Protein AF-A0A2J7ZN94-F1 (afdb_monomer)

Radius of gyration: 32.33 Å; Cα contacts (8 Å, |Δi|>4): 357; chains: 1; bounding box: 60×116×83 Å

Secondary structure (DSSP, 8-state):
----------------------------------------PPPPPPPPPPPPPPPP---------------------PPPPPPPPP--------------S-GGGEEEEEE-SGGGSHHHHHHTTPPEEEEEEEEES-TTEEEEEEETTTEEEEEEHHHHHHHTTSSS--S-SS--TTSPPEEEEEEEEHHHHHHHHHH-TTEEEEEEEEEETTS-EEEEEEEEE-GGGB-SS--PPBHHHHHHHHHHHHHTT--HHHHHHHHHS--B-STT--GGGT--HHHHHHHHHHHHHHHHHHHHHHT-

Structure (mmCIF, N/CA/C/O backbone):
data_AF-A0A2J7ZN94-F1
#
_entry.id   AF-A0A2J7ZN94-F1
#
loop_
_atom_site.group_PDB
_atom_site.id
_atom_site.type_symbol
_atom_site.label_atom_id
_atom_site.label_alt_id
_atom_site.label_comp_id
_atom_site.label_asym_id
_atom_site.label_entity_id
_atom_site.label_seq_id
_atom_site.pdbx_PDB_ins_code
_atom_site.Cartn_x
_atom_site.Cartn_y
_atom_site.Cartn_z
_atom_site.occupancy
_atom_site.B_iso_or_equiv
_atom_site.auth_seq_id
_atom_site.auth_comp_id
_atom_site.auth_asym_id
_atom_site.auth_atom_id
_atom_site.pdbx_PDB_model_num
ATOM 1 N N . ALA A 1 1 ? -26.821 -52.341 44.842 1.00 44.53 1 ALA A N 1
ATOM 2 C CA . ALA A 1 1 ? -27.317 -53.668 44.423 1.00 44.53 1 ALA A CA 1
ATOM 3 C C . ALA A 1 1 ? -27.757 -53.548 42.965 1.00 44.53 1 ALA A C 1
ATOM 5 O O . ALA A 1 1 ? -28.634 -52.747 42.692 1.00 44.53 1 ALA A O 1
ATOM 6 N N . ALA A 1 2 ? -26.888 -53.962 42.037 1.00 41.28 2 ALA A N 1
ATOM 7 C CA . ALA A 1 2 ? -27.017 -55.193 41.233 1.00 41.28 2 ALA A CA 1
ATOM 8 C C . ALA A 1 2 ? -27.947 -54.954 40.018 1.00 41.28 2 ALA A C 1
ATOM 10 O O . ALA A 1 2 ? -29.141 -54.792 40.202 1.00 41.28 2 ALA A O 1
ATOM 11 N N . ALA A 1 3 ? -27.440 -54.621 38.825 1.00 43.34 3 ALA A N 1
ATOM 12 C CA . ALA A 1 3 ? -26.696 -55.438 37.848 1.00 43.34 3 ALA A CA 1
ATOM 13 C C . ALA A 1 3 ? -27.601 -56.354 36.998 1.00 43.34 3 ALA A C 1
ATOM 15 O O . ALA A 1 3 ? -28.543 -56.926 37.529 1.00 43.34 3 ALA A O 1
ATOM 16 N N . GLN A 1 4 ? -27.178 -56.541 35.733 1.00 49.62 4 GLN A N 1
ATOM 17 C CA . GLN A 1 4 ? -27.538 -57.602 34.764 1.00 49.62 4 GLN A CA 1
ATOM 18 C C . GLN A 1 4 ? -28.727 -57.321 33.822 1.00 49.62 4 GLN A C 1
ATOM 20 O O . GLN A 1 4 ? -29.743 -56.801 34.250 1.00 49.62 4 GLN A O 1
ATOM 25 N N . THR A 1 5 ? -28.737 -57.651 32.522 1.00 47.34 5 THR A N 1
ATOM 26 C CA . THR A 1 5 ? -27.739 -57.999 31.476 1.00 47.34 5 THR A CA 1
ATOM 27 C C . THR A 1 5 ? -28.494 -58.016 30.129 1.00 47.34 5 THR A C 1
ATOM 29 O O . THR A 1 5 ? -29.707 -58.198 30.105 1.00 47.34 5 THR A O 1
ATOM 32 N N . ARG A 1 6 ? -27.777 -57.859 29.005 1.00 49.03 6 ARG A N 1
ATOM 33 C CA . ARG A 1 6 ? -28.268 -58.014 27.610 1.00 49.03 6 ARG A CA 1
ATOM 34 C C . ARG A 1 6 ? -28.568 -59.483 27.241 1.00 49.03 6 ARG A C 1
ATOM 36 O O . ARG A 1 6 ? -28.065 -60.373 27.923 1.00 49.03 6 ARG A O 1
ATOM 43 N N . PRO A 1 7 ? -29.302 -59.747 26.139 1.00 55.16 7 PRO A N 1
ATOM 44 C CA . PRO A 1 7 ? -28.691 -60.157 24.846 1.00 55.16 7 PRO A CA 1
ATOM 45 C C . PRO A 1 7 ? -29.467 -59.565 23.631 1.00 55.16 7 PRO A C 1
ATOM 47 O O . PRO A 1 7 ? -30.433 -58.849 23.835 1.00 55.16 7 PRO A O 1
ATOM 50 N N . CYS A 1 8 ? -29.243 -59.817 22.335 1.00 36.44 8 CYS A N 1
ATOM 51 C CA . CYS A 1 8 ? -28.134 -60.182 21.438 1.00 36.44 8 CYS A CA 1
ATOM 52 C C . CYS A 1 8 ? -28.803 -60.473 20.064 1.00 36.44 8 CYS A C 1
ATOM 54 O O . CYS A 1 8 ? -29.702 -61.303 20.037 1.00 36.44 8 CYS A O 1
ATOM 56 N N . CYS A 1 9 ? -28.415 -59.796 18.971 1.00 46.03 9 CYS A N 1
ATOM 57 C CA . CYS A 1 9 ? -28.598 -60.146 17.532 1.00 46.03 9 CYS A CA 1
ATOM 58 C C . CYS A 1 9 ? -28.138 -58.914 16.724 1.00 46.03 9 CYS A C 1
ATOM 60 O O . CYS A 1 9 ? -28.717 -57.850 16.897 1.00 46.03 9 CYS A O 1
ATOM 62 N N . ARG A 1 10 ? -27.055 -58.837 15.938 1.00 40.47 10 ARG A N 1
ATOM 63 C CA . ARG A 1 10 ? -26.209 -59.736 15.123 1.00 40.47 10 ARG A CA 1
ATOM 64 C C . ARG A 1 10 ? -26.801 -60.192 13.780 1.00 40.47 10 ARG A C 1
ATOM 66 O O . ARG A 1 10 ? -27.218 -61.331 13.652 1.00 40.47 10 ARG A O 1
ATOM 73 N N . THR A 1 11 ? -26.632 -59.330 12.774 1.00 47.47 11 THR A N 1
ATOM 74 C CA . THR A 1 11 ? -26.452 -59.654 11.338 1.00 47.47 11 THR A CA 1
ATOM 75 C C . THR A 1 11 ? -25.728 -58.440 10.731 1.00 47.47 11 THR A C 1
ATOM 77 O O . THR A 1 11 ? -26.303 -57.365 10.662 1.00 47.47 11 THR A O 1
ATOM 80 N N . GLN A 1 12 ? -24.398 -58.371 10.624 1.00 40.31 12 GLN A N 1
ATOM 81 C CA . GLN A 1 12 ? -23.457 -59.032 9.709 1.00 40.31 12 GLN A CA 1
ATOM 82 C C . GLN A 1 12 ? -23.833 -58.918 8.218 1.00 40.31 12 GLN A C 1
ATOM 84 O O . GLN A 1 12 ? -24.548 -59.756 7.684 1.00 40.31 12 GLN A O 1
ATOM 89 N N . ALA A 1 13 ? -23.274 -57.908 7.544 1.00 45.53 13 ALA A N 1
ATOM 90 C CA . ALA A 1 13 ? -23.065 -57.898 6.099 1.00 45.53 13 ALA A CA 1
ATOM 91 C C . ALA A 1 13 ? -21.617 -57.460 5.822 1.00 45.53 13 ALA A C 1
ATOM 93 O O . ALA A 1 13 ? -21.226 -56.322 6.071 1.00 45.53 13 ALA A O 1
ATOM 94 N N . GLN A 1 14 ? -20.812 -58.425 5.376 1.00 45.28 14 GLN A N 1
ATOM 95 C CA . GLN A 1 14 ? -19.470 -58.258 4.823 1.00 45.28 14 GLN A CA 1
ATOM 96 C C . GLN A 1 14 ? -19.561 -57.951 3.323 1.00 45.28 14 GLN A C 1
ATOM 98 O O . GLN A 1 14 ? -20.307 -58.628 2.620 1.00 45.28 14 GLN A O 1
ATOM 103 N N . ARG A 1 15 ? -18.730 -57.020 2.839 1.00 40.34 15 ARG A N 1
ATOM 104 C CA . ARG A 1 15 ? -18.042 -56.972 1.522 1.00 40.34 15 ARG A CA 1
ATOM 105 C C . ARG A 1 15 ? -17.580 -55.528 1.310 1.00 40.34 15 ARG A C 1
ATOM 107 O O . ARG A 1 15 ? -18.363 -54.618 1.506 1.00 40.34 15 ARG A O 1
ATOM 114 N N . GLY A 1 16 ? -16.366 -55.205 0.903 1.00 37.88 16 GLY A N 1
ATOM 115 C CA . GLY A 1 16 ? -15.171 -55.968 0.587 1.00 37.88 16 GLY A CA 1
ATOM 116 C C . GLY A 1 16 ? -14.076 -54.927 0.352 1.00 37.88 16 GLY A C 1
ATOM 117 O O . GLY A 1 16 ? -14.310 -53.918 -0.310 1.00 37.88 16 GLY A O 1
ATOM 118 N N . GLN A 1 17 ? -12.912 -55.135 0.958 1.00 39.03 17 GLN A N 1
ATOM 119 C CA . GLN A 1 17 ? -11.723 -54.329 0.720 1.00 39.03 17 GLN A CA 1
ATOM 120 C C . GLN A 1 17 ? -11.131 -54.711 -0.639 1.00 39.03 17 GLN A C 1
ATOM 122 O O . GLN A 1 17 ? -10.818 -55.876 -0.865 1.00 39.03 17 GLN A O 1
ATOM 127 N N . HIS A 1 18 ? -10.901 -53.725 -1.502 1.00 42.81 18 HIS A N 1
ATOM 128 C CA . HIS A 1 18 ? -9.834 -53.793 -2.493 1.00 42.81 18 HIS A CA 1
ATOM 129 C C . HIS A 1 18 ? -8.969 -52.551 -2.341 1.00 42.81 18 HIS A C 1
ATOM 131 O O . HIS A 1 18 ? -9.406 -51.424 -2.571 1.00 42.81 18 HIS A O 1
ATOM 137 N N . GLY A 1 19 ? -7.737 -52.785 -1.896 1.00 39.91 19 GLY A N 1
ATOM 138 C CA . GLY A 1 19 ? -6.704 -51.775 -1.824 1.00 39.91 19 GLY A CA 1
ATOM 139 C C . GLY A 1 19 ? -6.291 -51.305 -3.214 1.00 39.91 19 GLY A C 1
ATOM 140 O O . GLY A 1 19 ? -6.125 -52.095 -4.143 1.00 39.91 19 GLY A O 1
ATOM 141 N N . ARG A 1 20 ? -6.049 -50.002 -3.323 1.00 37.28 20 ARG A N 1
ATOM 142 C CA . ARG A 1 20 ? -5.094 -49.447 -4.276 1.00 37.28 20 ARG A CA 1
ATOM 143 C C . ARG A 1 20 ? -4.208 -48.460 -3.539 1.00 37.28 20 ARG A C 1
ATOM 145 O O . ARG A 1 20 ? -4.589 -47.328 -3.266 1.00 37.28 20 ARG A O 1
ATOM 152 N N . VAL A 1 21 ? -3.010 -48.938 -3.229 1.00 44.12 21 VAL A N 1
ATOM 153 C CA . VAL A 1 21 ? -1.833 -48.109 -3.000 1.00 44.12 21 VAL A CA 1
ATOM 154 C C . VAL A 1 21 ? -1.527 -47.424 -4.331 1.00 44.12 21 VAL A C 1
ATOM 156 O O . VAL A 1 21 ? -1.300 -48.095 -5.334 1.00 44.12 21 VAL A O 1
ATOM 159 N N . SER A 1 22 ? -1.558 -46.094 -4.357 1.00 41.06 22 SER A N 1
ATOM 160 C CA . SER A 1 22 ? -1.002 -45.304 -5.454 1.00 41.06 22 SER A CA 1
ATOM 161 C C . SER A 1 22 ? -0.161 -44.185 -4.865 1.00 41.06 22 SER A C 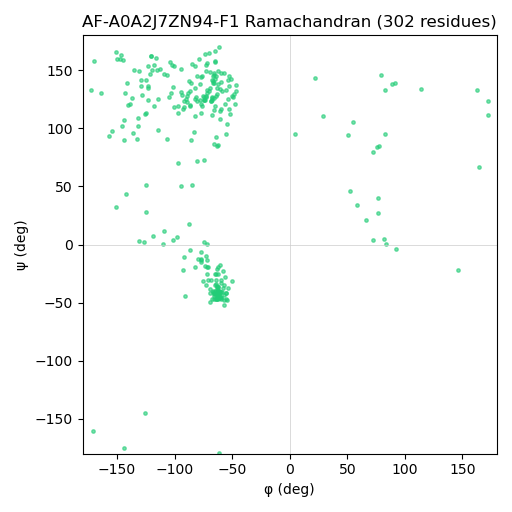1
ATOM 163 O O . SER A 1 22 ? -0.635 -43.083 -4.605 1.00 41.06 22 SER A O 1
ATOM 165 N N . SER A 1 23 ? 1.116 -44.493 -4.695 1.00 43.66 23 SER A N 1
ATOM 166 C CA . SER A 1 23 ? 2.210 -43.536 -4.723 1.00 43.66 23 SER A CA 1
ATOM 167 C C . SER A 1 23 ? 2.154 -42.694 -6.007 1.00 43.66 23 SER A C 1
ATOM 169 O O . SER A 1 23 ? 2.324 -43.222 -7.106 1.00 43.66 23 SER A O 1
ATOM 171 N N . ARG A 1 24 ? 1.951 -41.383 -5.872 1.00 39.00 24 ARG A N 1
ATOM 172 C CA . ARG A 1 24 ? 2.364 -40.361 -6.849 1.00 39.00 24 ARG A CA 1
ATOM 173 C C . ARG A 1 24 ? 2.973 -39.228 -6.025 1.00 39.00 24 ARG A C 1
ATOM 175 O O . ARG A 1 24 ? 2.272 -38.587 -5.258 1.00 39.00 24 ARG A O 1
ATOM 182 N N . ALA A 1 25 ? 4.293 -39.197 -5.877 1.00 36.44 25 ALA A N 1
ATOM 183 C CA . ALA A 1 25 ? 5.230 -38.595 -6.826 1.00 36.44 25 ALA A CA 1
ATOM 184 C C . ALA A 1 25 ? 4.865 -37.134 -7.110 1.00 36.44 25 ALA A C 1
ATOM 186 O O . ALA A 1 25 ? 3.899 -36.833 -7.809 1.00 36.44 25 ALA A O 1
ATOM 187 N N . ALA A 1 26 ? 5.678 -36.257 -6.522 1.00 42.19 26 ALA A N 1
ATOM 188 C CA . ALA A 1 26 ? 5.762 -34.844 -6.819 1.00 42.19 26 ALA A CA 1
ATOM 189 C C . ALA A 1 26 ? 5.831 -34.608 -8.334 1.00 42.19 26 ALA A C 1
ATOM 191 O O . ALA A 1 26 ? 6.556 -35.291 -9.058 1.00 42.19 26 ALA A O 1
ATOM 192 N N . SER A 1 27 ? 5.087 -33.621 -8.817 1.00 37.28 27 SER A N 1
ATOM 193 C CA . SER A 1 27 ? 5.268 -33.075 -10.157 1.00 37.28 27 SER A CA 1
ATOM 194 C C . SER A 1 27 ? 5.006 -31.579 -10.118 1.00 37.28 27 SER A C 1
ATOM 196 O O . SER A 1 27 ? 3.888 -31.127 -9.898 1.00 37.28 27 SER A O 1
ATOM 198 N N . ALA A 1 28 ? 6.122 -30.861 -10.230 1.00 35.12 28 ALA A N 1
ATOM 199 C CA . ALA A 1 28 ? 6.332 -29.634 -10.979 1.00 35.12 28 ALA A CA 1
ATOM 200 C C . ALA A 1 28 ? 5.131 -28.692 -11.176 1.00 35.12 28 ALA A C 1
ATOM 202 O O . ALA A 1 28 ? 4.236 -28.926 -11.983 1.00 35.12 28 ALA A O 1
ATOM 203 N N . LEU A 1 29 ? 5.228 -27.550 -10.490 1.00 40.66 29 LEU A N 1
ATOM 204 C CA . LEU A 1 29 ? 5.217 -26.208 -11.085 1.00 40.66 29 LEU A CA 1
ATOM 205 C C . LEU A 1 29 ? 4.962 -26.183 -12.604 1.00 40.66 29 LEU A C 1
ATOM 207 O O . LEU A 1 29 ? 5.893 -26.248 -13.403 1.00 40.66 29 LEU A O 1
ATOM 211 N N . ALA A 1 30 ? 3.703 -25.996 -12.987 1.00 32.88 30 ALA A N 1
ATOM 212 C CA . ALA A 1 30 ? 3.336 -25.449 -14.284 1.00 32.88 30 ALA A CA 1
ATOM 213 C C . ALA A 1 30 ? 2.842 -24.017 -14.054 1.00 32.88 30 ALA A C 1
ATOM 215 O O . ALA A 1 30 ? 1.672 -23.769 -13.759 1.00 32.88 30 ALA A O 1
ATOM 216 N N . TRP A 1 31 ? 3.775 -23.067 -14.132 1.00 34.69 31 TRP A N 1
ATOM 217 C CA . TRP A 1 31 ? 3.454 -21.657 -14.310 1.00 34.69 31 TRP A CA 1
ATOM 218 C C . TRP A 1 31 ? 2.708 -21.504 -15.637 1.00 34.69 31 TRP A C 1
ATOM 220 O O . TRP A 1 31 ? 3.288 -21.640 -16.712 1.00 34.69 31 TRP A O 1
ATOM 230 N N . SER A 1 32 ? 1.406 -21.247 -15.555 1.00 35.88 32 SER A N 1
ATOM 231 C CA . SER A 1 32 ? 0.631 -20.755 -16.692 1.00 35.88 32 SER A CA 1
ATOM 232 C C . SER A 1 32 ? 0.991 -19.281 -16.879 1.00 35.88 32 SER A C 1
ATOM 234 O O . SER A 1 32 ? 0.957 -18.516 -15.919 1.00 35.88 32 SER A O 1
ATOM 236 N N . GLY A 1 33 ? 1.442 -18.948 -18.088 1.00 33.22 33 GLY A N 1
ATOM 237 C CA . GLY A 1 33 ? 2.196 -17.742 -18.425 1.00 33.22 33 GLY A CA 1
ATOM 238 C C . GLY A 1 33 ? 1.511 -16.386 -18.192 1.00 33.22 33 GLY A C 1
ATOM 239 O O . GLY A 1 33 ? 0.376 -16.298 -17.723 1.00 33.22 33 GLY A O 1
ATOM 240 N N . PRO A 1 34 ? 2.230 -15.298 -18.518 1.00 45.00 34 PRO A N 1
ATOM 241 C CA . PRO A 1 34 ? 1.798 -13.942 -18.231 1.00 45.00 34 PRO A CA 1
ATOM 242 C C . PRO A 1 34 ? 0.585 -13.573 -19.086 1.00 45.00 34 PRO A C 1
ATOM 244 O O . PRO A 1 34 ? 0.644 -13.585 -20.315 1.00 45.00 34 PRO A O 1
ATOM 247 N N . LEU A 1 35 ? -0.498 -13.173 -18.418 1.00 38.25 35 LEU A N 1
ATOM 248 C CA . LEU A 1 35 ? -1.503 -12.294 -19.004 1.00 38.25 35 LEU A CA 1
ATOM 249 C C . LEU A 1 35 ? -0.760 -11.081 -19.574 1.00 38.25 35 LEU A C 1
ATOM 251 O O . LEU A 1 35 ? -0.143 -10.318 -18.833 1.00 38.25 35 LEU A O 1
ATOM 255 N N . SER A 1 36 ? -0.760 -10.959 -20.895 1.00 38.16 36 SER A N 1
ATOM 256 C CA . SER A 1 36 ? -0.172 -9.864 -21.652 1.00 38.16 36 SER A CA 1
ATOM 257 C C . SER A 1 36 ? -1.143 -8.686 -21.681 1.00 38.16 36 SER A C 1
ATOM 259 O O . SER A 1 36 ? -2.178 -8.743 -22.338 1.00 38.16 36 SER A O 1
ATOM 261 N N . TRP A 1 37 ? -0.807 -7.602 -20.996 1.00 39.56 37 TRP A N 1
ATOM 262 C CA . TRP A 1 37 ? -1.513 -6.316 -21.035 1.00 39.56 37 TRP A CA 1
ATOM 263 C C . TRP A 1 37 ? -0.828 -5.402 -22.062 1.00 39.56 37 TRP A C 1
ATOM 265 O O . TRP A 1 37 ? -0.454 -4.272 -21.763 1.00 39.56 37 TRP A O 1
ATOM 275 N N . ARG A 1 38 ? -0.607 -5.928 -23.277 1.00 39.25 38 ARG A N 1
ATOM 276 C CA . ARG A 1 38 ? -0.032 -5.177 -24.400 1.00 39.25 38 ARG A CA 1
ATOM 277 C C . ARG A 1 38 ? -1.126 -4.583 -25.290 1.00 39.25 38 ARG A C 1
ATOM 279 O O . ARG A 1 38 ? -1.997 -5.300 -25.767 1.00 39.25 38 ARG A O 1
ATOM 286 N N . ASP A 1 39 ? -0.955 -3.285 -25.518 1.00 37.81 39 ASP A N 1
ATOM 287 C CA . ASP A 1 39 ? -1.191 -2.543 -26.757 1.00 37.81 39 ASP A CA 1
ATOM 288 C C . ASP A 1 39 ? -2.641 -2.286 -27.200 1.00 37.81 39 ASP A C 1
ATOM 290 O O . ASP A 1 39 ? -3.144 -2.845 -28.169 1.00 37.81 39 ASP A O 1
ATOM 294 N N . GLN A 1 40 ? -3.257 -1.278 -26.579 1.00 36.47 40 GLN A N 1
ATOM 295 C CA . GLN A 1 40 ? -3.931 -0.237 -27.361 1.00 36.47 40 GLN A CA 1
ATOM 296 C C . GLN A 1 40 ? -3.182 1.073 -27.122 1.00 36.47 40 GLN A C 1
ATOM 298 O O . GLN A 1 40 ? -3.332 1.719 -26.085 1.00 36.47 40 GLN A O 1
ATOM 303 N N . ALA A 1 41 ? -2.307 1.421 -28.065 1.00 43.22 41 ALA A N 1
ATOM 304 C CA . ALA A 1 41 ? -1.744 2.758 -28.146 1.00 43.22 41 ALA A CA 1
ATOM 305 C C . ALA A 1 41 ? -2.891 3.741 -28.443 1.00 43.22 41 ALA A C 1
ATOM 307 O O . ALA A 1 41 ? -3.639 3.500 -29.392 1.00 43.22 41 ALA A O 1
ATOM 308 N N . PRO A 1 42 ? -3.069 4.825 -27.670 1.00 51.97 42 PRO A N 1
ATOM 309 C CA . PRO A 1 42 ? -3.973 5.884 -28.080 1.00 51.97 42 PRO A CA 1
ATOM 310 C C . PRO A 1 42 ? -3.387 6.578 -29.313 1.00 51.97 42 PRO A C 1
ATOM 312 O O . PRO A 1 42 ? -2.231 7.007 -29.319 1.00 51.97 42 PRO A O 1
ATOM 315 N N . GLU A 1 43 ? -4.201 6.645 -30.362 1.00 51.06 43 GLU A N 1
ATOM 316 C CA . GLU A 1 43 ? -3.992 7.465 -31.549 1.00 51.06 43 GLU A CA 1
ATOM 317 C C . GLU A 1 43 ? -3.624 8.895 -31.121 1.00 51.06 43 GLU A C 1
ATOM 319 O O . GLU A 1 43 ? -4.245 9.470 -30.223 1.00 51.06 43 GLU A O 1
ATOM 324 N N . ALA A 1 44 ? -2.539 9.422 -31.691 1.00 51.53 44 ALA A N 1
ATOM 325 C CA . ALA A 1 44 ? -1.937 10.680 -31.277 1.00 51.53 44 ALA A CA 1
ATOM 326 C C . ALA A 1 44 ? -2.960 11.826 -31.329 1.00 51.53 44 ALA A C 1
ATOM 328 O O . ALA A 1 44 ? -3.503 12.141 -32.387 1.00 51.53 44 ALA A O 1
ATOM 329 N N . ALA A 1 45 ? -3.200 12.468 -30.185 1.00 64.88 45 ALA A N 1
ATOM 330 C CA . ALA A 1 45 ? -4.005 13.679 -30.131 1.00 64.88 45 ALA A CA 1
ATOM 331 C C . ALA A 1 45 ? -3.333 14.796 -30.960 1.00 64.88 45 ALA A C 1
ATOM 333 O O . ALA A 1 45 ? -2.107 14.948 -30.889 1.00 64.88 45 ALA A O 1
ATOM 334 N N . PRO A 1 46 ? -4.101 15.585 -31.736 1.00 74.44 46 PRO A N 1
ATOM 335 C CA . PRO A 1 46 ? -3.558 16.701 -32.500 1.00 74.44 46 PRO A CA 1
ATOM 336 C C . PRO A 1 46 ? -2.941 17.762 -31.571 1.00 74.44 46 PRO A C 1
ATOM 338 O O . PRO A 1 46 ? -3.403 17.937 -30.438 1.00 74.44 46 PRO A O 1
ATOM 341 N N . PRO A 1 47 ? -1.898 18.479 -32.029 1.00 75.62 47 PRO A N 1
ATOM 342 C CA . PRO A 1 47 ? -1.210 19.470 -31.213 1.00 75.62 47 PRO A CA 1
ATOM 343 C C . PRO A 1 47 ? -2.144 20.633 -30.834 1.00 75.62 47 PRO A C 1
ATOM 345 O O . PRO A 1 47 ? -2.988 21.033 -31.642 1.00 75.62 47 PRO A O 1
ATOM 348 N N . PRO A 1 48 ? -1.997 21.204 -29.624 1.00 75.25 48 PRO A N 1
ATOM 349 C CA . PRO A 1 48 ? -2.785 22.356 -29.209 1.00 75.25 48 PRO A CA 1
ATOM 350 C C . PRO A 1 48 ? -2.448 23.600 -30.054 1.00 75.25 48 PRO A C 1
ATOM 352 O O . PRO A 1 48 ? -1.295 23.770 -30.466 1.00 75.25 48 PRO A O 1
ATOM 355 N N . PRO A 1 49 ? -3.426 24.493 -30.299 1.00 72.00 49 PRO A N 1
ATOM 356 C CA . PRO A 1 49 ? -3.188 25.745 -31.007 1.00 72.00 49 PRO A CA 1
ATOM 357 C C . PRO A 1 49 ? -2.254 26.669 -30.212 1.00 72.00 49 PRO A C 1
ATOM 359 O O . PRO A 1 49 ? -2.315 26.747 -28.984 1.00 72.00 49 PRO A O 1
ATOM 362 N N . SER A 1 50 ? -1.382 27.370 -30.938 1.00 70.44 50 SER A N 1
ATOM 363 C CA . SER A 1 50 ? -0.385 28.296 -30.397 1.00 70.44 50 SER A CA 1
ATOM 364 C C . SER A 1 50 ? -1.028 29.444 -29.597 1.00 70.44 50 SER A C 1
ATOM 366 O O . SER A 1 50 ? -2.047 29.982 -30.033 1.00 70.44 50 SER A O 1
ATOM 368 N N . PRO A 1 51 ? -0.446 29.860 -28.455 1.00 67.56 51 PRO A N 1
ATOM 369 C CA . PRO A 1 51 ? -0.987 30.956 -27.659 1.00 67.56 51 PRO A CA 1
ATOM 370 C C . PRO A 1 51 ? -0.751 32.315 -28.333 1.00 67.56 51 PRO A C 1
ATOM 372 O O . PRO A 1 51 ? 0.376 32.672 -28.679 1.00 67.56 51 PRO A O 1
ATOM 375 N N . SER A 1 52 ? -1.830 33.085 -28.479 1.00 65.94 52 SER A N 1
ATOM 376 C CA . SER A 1 52 ? -1.796 34.498 -28.869 1.00 65.94 52 SER A CA 1
ATOM 377 C C . SER A 1 52 ? -1.114 35.359 -27.791 1.00 65.94 52 SER A C 1
ATOM 379 O O . SER A 1 52 ? -1.283 35.082 -26.601 1.00 65.94 52 SER A O 1
ATOM 381 N N . PRO A 1 53 ? -0.378 36.420 -28.166 1.00 64.94 53 PRO A N 1
ATOM 382 C CA . PRO A 1 53 ? 0.304 37.290 -27.212 1.00 64.94 53 PRO A CA 1
ATOM 383 C C . PRO A 1 53 ? -0.685 38.192 -26.457 1.00 64.94 53 PRO A C 1
ATOM 385 O O . PRO A 1 53 ? -1.467 38.924 -27.064 1.00 64.94 53 PRO A O 1
ATOM 388 N N . SER A 1 54 ? -0.619 38.164 -25.124 1.00 55.22 54 SER A N 1
ATOM 389 C CA . SER A 1 54 ? -1.328 39.106 -24.250 1.00 55.22 54 SER A CA 1
ATOM 390 C C . SER A 1 54 ? -0.577 40.441 -24.147 1.00 55.22 54 SER A C 1
ATOM 392 O O . SER A 1 54 ? 0.656 40.443 -24.128 1.00 55.22 54 SER A O 1
ATOM 394 N N . PRO A 1 55 ? -1.293 41.575 -24.042 1.00 59.22 55 PRO A N 1
ATOM 395 C CA . PRO A 1 55 ? -0.689 42.897 -23.985 1.00 59.22 55 PRO A CA 1
ATOM 396 C C . PRO A 1 55 ? -0.116 43.218 -22.599 1.00 59.22 55 PRO A C 1
ATOM 398 O O . PRO A 1 55 ? -0.734 42.974 -21.561 1.00 59.22 55 PRO A O 1
ATOM 401 N N . THR A 1 56 ? 1.067 43.823 -22.625 1.00 54.53 56 THR A N 1
ATOM 402 C CA . THR A 1 56 ? 1.743 44.520 -21.531 1.00 54.53 56 THR A CA 1
ATOM 403 C C . THR A 1 56 ? 0.801 45.527 -20.872 1.00 54.53 56 THR A C 1
ATOM 405 O O . THR A 1 56 ? 0.238 46.376 -21.563 1.00 54.53 56 THR A O 1
ATOM 408 N N . ARG A 1 57 ? 0.643 45.471 -19.543 1.00 49.53 57 ARG A N 1
ATOM 409 C CA . ARG A 1 57 ? -0.042 46.523 -18.784 1.00 49.53 57 ARG A CA 1
ATOM 410 C C . ARG A 1 57 ? 0.871 47.087 -17.702 1.00 49.53 57 ARG A C 1
ATOM 412 O O . ARG A 1 57 ? 1.427 46.358 -16.888 1.00 49.53 57 ARG A O 1
ATOM 419 N N . GLU A 1 58 ? 1.011 48.400 -17.809 1.00 46.47 58 GLU A N 1
ATOM 420 C CA . GLU A 1 58 ? 1.816 49.346 -17.050 1.00 46.47 58 GLU A CA 1
ATOM 421 C C . GLU A 1 58 ? 1.643 49.289 -15.530 1.00 46.47 58 GLU A C 1
ATOM 423 O O . GLU A 1 58 ? 0.544 49.104 -15.004 1.00 46.47 58 GLU A O 1
ATOM 428 N N . LEU A 1 59 ? 2.775 49.544 -14.872 1.00 53.88 59 LEU A N 1
ATOM 429 C CA . LEU A 1 59 ? 2.941 49.969 -13.488 1.00 53.88 59 LEU A CA 1
ATOM 430 C C . LEU A 1 59 ? 2.092 51.213 -13.181 1.00 53.88 59 LEU A C 1
ATOM 432 O O . LEU A 1 59 ? 2.156 52.199 -13.912 1.00 53.88 59 LEU A O 1
ATOM 436 N N . ALA A 1 60 ? 1.428 51.221 -12.027 1.00 50.31 60 ALA A N 1
ATOM 437 C CA . ALA A 1 60 ? 1.110 52.458 -11.328 1.00 50.31 60 ALA A CA 1
ATOM 438 C C . ALA A 1 60 ? 1.298 52.264 -9.819 1.00 50.31 60 ALA A C 1
ATOM 440 O O . ALA A 1 60 ? 0.665 51.406 -9.200 1.00 50.31 60 ALA A O 1
ATOM 441 N N . ASP A 1 61 ? 2.200 53.082 -9.282 1.00 49.78 61 ASP A N 1
ATOM 442 C CA . ASP A 1 61 ? 2.403 53.378 -7.869 1.00 49.78 61 ASP A CA 1
ATOM 443 C C . ASP A 1 61 ? 1.104 53.838 -7.194 1.00 49.78 61 ASP A C 1
ATOM 445 O O . ASP A 1 61 ? 0.332 54.621 -7.750 1.00 49.78 61 ASP A O 1
ATOM 449 N N . GLY A 1 62 ? 0.903 53.402 -5.951 1.00 42.66 62 GLY A N 1
ATOM 450 C CA . GLY A 1 62 ? -0.221 53.809 -5.115 1.00 42.66 62 GLY A CA 1
ATOM 451 C C . GLY A 1 62 ? 0.120 53.680 -3.637 1.00 42.66 62 GLY A C 1
ATOM 452 O O . GLY A 1 62 ? 0.068 52.600 -3.058 1.00 42.66 62 GLY A O 1
ATOM 453 N N . THR A 1 63 ? 0.502 54.808 -3.057 1.00 45.56 63 THR A N 1
ATOM 454 C CA . THR A 1 63 ? 0.895 55.055 -1.670 1.00 45.56 63 THR A CA 1
ATOM 455 C C . THR A 1 63 ? -0.277 55.053 -0.674 1.00 45.56 63 THR A C 1
ATOM 457 O O . THR A 1 63 ? -1.424 55.300 -1.031 1.00 45.56 63 THR A O 1
ATOM 460 N N . ASN A 1 64 ? 0.099 54.934 0.609 1.00 41.38 64 ASN A N 1
ATOM 461 C CA . ASN A 1 64 ? -0.570 55.430 1.825 1.00 41.38 64 ASN A CA 1
ATOM 462 C C . ASN A 1 64 ? -1.714 54.624 2.462 1.00 41.38 64 ASN A C 1
ATOM 464 O O . ASN A 1 64 ? -2.712 54.286 1.839 1.00 41.38 64 ASN A O 1
ATOM 468 N N . GLY A 1 65 ? -1.615 54.471 3.790 1.00 37.28 65 GLY A N 1
ATOM 469 C CA . GLY A 1 65 ? -2.762 54.127 4.628 1.00 37.28 65 GLY A CA 1
ATOM 470 C C . GLY A 1 65 ? -2.423 53.638 6.032 1.00 37.28 65 GLY A C 1
ATOM 471 O O . GLY A 1 65 ? -2.688 52.487 6.357 1.00 37.28 65 GLY A O 1
ATOM 472 N N . SER A 1 66 ? -1.865 54.503 6.884 1.00 47.94 66 SER A N 1
ATOM 473 C CA . SER A 1 66 ? -1.856 54.296 8.336 1.00 47.94 66 SER A CA 1
ATOM 474 C C . SER A 1 66 ? -3.290 54.284 8.882 1.00 47.94 66 SER A C 1
ATOM 476 O O . SER A 1 66 ? -4.038 55.230 8.632 1.00 47.94 66 SER A O 1
ATOM 478 N N . GLY A 1 67 ? -3.658 53.275 9.673 1.00 39.66 67 GLY A N 1
ATOM 479 C CA . GLY A 1 67 ? -4.967 53.191 10.322 1.00 39.66 67 GLY A CA 1
ATOM 480 C C . GLY A 1 67 ? -4.875 52.539 11.696 1.00 39.66 67 GLY A C 1
ATOM 481 O O . GLY A 1 67 ? -4.754 51.325 11.821 1.00 39.66 67 GLY A O 1
ATOM 482 N N . SER A 1 68 ? -4.907 53.377 12.724 1.00 44.19 68 SER A N 1
ATOM 483 C CA . SER A 1 68 ? -4.934 53.038 14.145 1.00 44.19 68 SER A CA 1
ATOM 484 C C . SER A 1 68 ? -6.252 52.364 14.578 1.00 44.19 68 SER A C 1
ATOM 486 O O . SER A 1 68 ? -7.312 52.779 14.130 1.00 44.19 68 SER A O 1
ATOM 488 N N . ARG A 1 69 ? -6.144 51.369 15.484 1.00 47.88 69 ARG A N 1
ATOM 489 C CA . ARG A 1 69 ? -6.978 51.022 16.679 1.00 47.88 69 ARG A CA 1
ATOM 490 C C . ARG A 1 69 ? -8.444 51.536 16.751 1.00 47.88 69 ARG A C 1
ATOM 492 O O . ARG A 1 69 ? -8.660 52.720 16.523 1.00 47.88 69 ARG A O 1
ATOM 499 N N . PRO A 1 70 ? -9.414 50.757 17.303 1.00 58.06 70 PRO A N 1
ATOM 500 C CA . PRO A 1 70 ? -9.375 50.474 18.746 1.00 58.06 70 PRO A CA 1
ATOM 501 C C . PRO A 1 70 ? -9.974 49.151 19.268 1.00 58.06 70 PRO A C 1
ATOM 503 O O . PRO A 1 70 ? -10.731 48.431 18.630 1.00 58.06 70 PRO A O 1
ATOM 506 N N . SER A 1 71 ? -9.582 48.921 20.522 1.00 53.16 71 SER A N 1
ATOM 507 C CA . SER A 1 71 ? -10.127 48.027 21.541 1.00 53.16 71 SER A CA 1
ATOM 508 C C . SER A 1 71 ? -11.638 48.195 21.748 1.00 53.16 71 SER A C 1
ATOM 510 O O . SER A 1 71 ? -12.126 49.324 21.798 1.00 53.16 71 SER A O 1
ATOM 512 N N . SER A 1 72 ? -12.354 47.090 21.977 1.00 56.41 72 SER A N 1
ATOM 513 C CA . SER A 1 72 ? -13.635 47.116 22.688 1.00 56.41 72 SER A CA 1
ATOM 514 C C . SER A 1 72 ? -13.747 45.936 23.658 1.00 56.41 72 SER A C 1
ATOM 516 O O . SER A 1 72 ? -13.633 44.769 23.293 1.00 56.41 72 SER A O 1
ATOM 518 N N . ASN A 1 73 ? -13.916 46.311 24.926 1.00 45.91 73 ASN A N 1
ATOM 519 C CA . ASN A 1 73 ? -14.349 45.495 26.053 1.00 45.91 73 ASN A CA 1
ATOM 520 C C . ASN A 1 73 ? -15.886 45.439 26.091 1.00 45.91 73 ASN 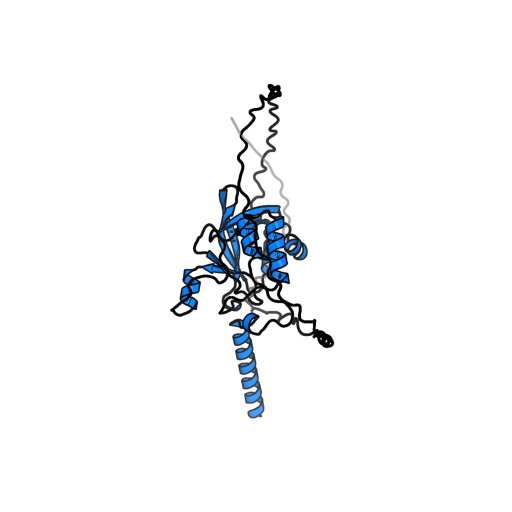A C 1
ATOM 522 O O . ASN A 1 73 ? -16.545 46.402 25.701 1.00 45.91 73 ASN A O 1
ATOM 526 N N . GLY A 1 74 ? -16.427 44.382 26.705 1.00 40.56 74 GLY A N 1
ATOM 527 C CA . GLY A 1 74 ? -17.844 44.228 27.071 1.00 40.56 74 GLY A CA 1
ATOM 528 C C . GLY A 1 74 ? -18.499 43.093 26.277 1.00 40.56 74 GLY A C 1
ATOM 529 O O . GLY A 1 74 ? -18.288 42.982 25.082 1.00 40.56 74 GLY A O 1
ATOM 530 N N . THR A 1 75 ? -19.280 42.171 26.837 1.00 48.34 75 THR A N 1
ATOM 531 C CA . THR A 1 75 ? -20.178 42.296 27.985 1.00 48.34 75 THR A CA 1
ATOM 532 C C . THR A 1 75 ? -20.541 40.889 28.469 1.00 48.34 75 THR A C 1
ATOM 534 O O . THR A 1 75 ? -20.942 40.032 27.681 1.00 48.34 75 THR A O 1
ATOM 537 N N . ALA A 1 76 ? -20.411 40.649 29.774 1.00 50.09 76 ALA A N 1
ATOM 538 C CA . ALA A 1 76 ? -20.858 39.426 30.428 1.00 50.09 76 ALA A CA 1
ATOM 539 C C . ALA A 1 76 ? -22.393 39.353 30.403 1.00 50.09 76 ALA A C 1
ATOM 541 O O . ALA A 1 76 ? -23.072 40.128 31.078 1.00 50.09 76 ALA A O 1
ATOM 542 N N . THR A 1 77 ? -22.936 38.412 29.631 1.00 52.97 77 THR A N 1
ATOM 543 C CA . THR A 1 77 ? -24.376 38.132 29.601 1.00 52.97 77 THR A CA 1
ATOM 544 C C . THR A 1 77 ? -24.662 36.957 30.530 1.00 52.97 77 THR A C 1
ATOM 546 O O . THR A 1 77 ? -24.215 35.837 30.293 1.00 52.97 77 THR A O 1
ATOM 549 N N . LYS A 1 78 ? -25.385 37.236 31.622 1.00 52.53 78 LYS A N 1
ATOM 550 C CA . LYS A 1 78 ? -25.953 36.242 32.542 1.00 52.53 78 LYS A CA 1
ATOM 551 C C . LYS A 1 78 ? -26.903 35.320 31.774 1.00 52.53 78 LYS A C 1
ATOM 553 O O . LYS A 1 78 ? -27.928 35.770 31.271 1.00 52.53 78 LYS A O 1
ATOM 558 N N . GLN A 1 79 ? -26.563 34.039 31.723 1.00 54.97 79 GLN A N 1
ATOM 559 C CA . GLN A 1 79 ? -27.383 32.980 31.145 1.00 54.97 79 GLN A CA 1
ATOM 560 C C . GLN A 1 79 ? -28.354 32.439 32.219 1.00 54.97 79 GLN A C 1
ATOM 562 O O . GLN A 1 79 ? -27.918 32.194 33.347 1.00 54.97 79 GLN A O 1
ATOM 567 N N . PRO A 1 80 ? -29.659 32.283 31.928 1.00 68.38 80 PRO A N 1
ATOM 568 C CA . PRO A 1 80 ? -30.615 31.689 32.862 1.00 68.38 80 PRO A CA 1
ATOM 569 C C . PRO A 1 80 ? -30.410 30.165 32.999 1.00 68.38 80 PRO A C 1
ATOM 571 O O . PRO A 1 80 ? -29.886 29.529 32.081 1.00 68.38 80 PRO A O 1
ATOM 574 N N . PRO A 1 81 ? -30.812 29.566 34.138 1.00 60.84 81 PRO A N 1
ATOM 575 C CA . PRO A 1 81 ? -30.581 28.155 34.433 1.00 60.84 81 PRO A CA 1
ATOM 576 C C . PRO A 1 81 ? -31.399 27.243 33.510 1.00 60.84 81 PRO A C 1
ATOM 578 O O . PRO A 1 81 ? -32.625 27.327 33.447 1.00 60.84 81 PRO A O 1
ATOM 581 N N . VAL A 1 82 ? -30.697 26.353 32.809 1.00 67.75 82 VAL A N 1
ATOM 582 C CA . VAL A 1 82 ? -31.282 25.288 31.988 1.00 67.75 82 VAL A CA 1
ATOM 583 C C . VAL A 1 82 ? -31.812 24.177 32.912 1.00 67.75 82 VAL A C 1
ATOM 585 O O . VAL A 1 82 ? -31.056 23.700 33.763 1.00 67.75 82 VAL A O 1
ATOM 588 N N . PRO A 1 83 ? -33.078 23.741 32.777 1.00 62.38 83 PRO A N 1
ATOM 589 C CA . PRO A 1 83 ? -33.613 22.616 33.538 1.00 62.38 83 PRO A CA 1
ATOM 590 C C . PRO A 1 83 ? -32.947 21.297 33.118 1.00 62.38 83 PRO A C 1
ATOM 592 O O . PRO A 1 83 ? -32.896 20.949 31.939 1.00 62.38 83 PRO A O 1
ATOM 595 N N . GLN A 1 84 ? -32.427 20.571 34.110 1.00 49.53 84 GLN A N 1
ATOM 596 C CA . GLN A 1 84 ? -31.813 19.251 33.961 1.00 49.53 84 GLN A CA 1
ATOM 597 C C . GLN A 1 84 ? -32.855 18.208 33.519 1.00 49.53 84 GLN A C 1
ATOM 599 O O . GLN A 1 84 ? -33.857 18.033 34.218 1.00 49.53 84 GLN A O 1
ATOM 604 N N . PRO A 1 85 ? -32.629 17.460 32.425 1.00 57.12 85 PRO A N 1
ATOM 605 C CA . PRO A 1 85 ? -33.424 16.282 32.130 1.00 57.12 85 PRO A CA 1
ATOM 606 C C . PRO A 1 85 ? -33.019 15.134 33.061 1.00 57.12 85 PRO A C 1
ATOM 608 O O . PRO A 1 85 ? -31.857 14.741 33.170 1.00 57.12 85 PRO A O 1
ATOM 611 N N . THR A 1 86 ? -34.031 14.626 33.752 1.00 55.69 86 THR A N 1
ATOM 612 C CA . THR A 1 86 ? -34.033 13.475 34.647 1.00 55.69 86 THR A CA 1
ATOM 613 C C . THR A 1 86 ? -33.343 12.266 34.009 1.00 55.69 86 THR A C 1
ATOM 615 O O . THR A 1 86 ? -33.773 11.763 32.972 1.00 55.69 86 THR A O 1
ATOM 618 N N . GLN A 1 87 ? -32.285 11.773 34.659 1.00 52.31 87 GLN A N 1
ATOM 619 C CA . GLN A 1 87 ? -31.657 10.487 34.365 1.00 52.31 87 GLN A CA 1
ATOM 620 C C . GLN A 1 87 ? -32.649 9.349 34.649 1.00 52.31 87 GLN A C 1
ATOM 622 O O . GLN A 1 87 ? -32.726 8.838 35.765 1.00 52.31 87 GLN A O 1
ATOM 627 N N . GLN A 1 88 ? -33.400 8.921 33.634 1.00 50.09 88 GLN A N 1
ATOM 628 C CA . GLN A 1 88 ? -34.021 7.601 33.641 1.00 50.09 88 GLN A CA 1
ATOM 629 C C . GLN A 1 88 ? -32.997 6.574 33.164 1.00 50.09 88 GLN A C 1
ATOM 631 O O . GLN A 1 88 ? -32.743 6.371 31.979 1.00 50.09 88 GLN A O 1
ATOM 636 N N . ARG A 1 89 ? -32.384 5.952 34.170 1.00 50.97 89 ARG A N 1
ATOM 637 C CA . ARG A 1 89 ? -31.546 4.761 34.115 1.00 50.97 89 ARG A CA 1
ATOM 638 C C . ARG A 1 89 ? -32.388 3.582 33.613 1.00 50.97 89 ARG A C 1
ATOM 640 O O . ARG A 1 89 ? -32.971 2.847 34.400 1.00 50.97 89 ARG A O 1
ATOM 647 N N . GLY A 1 90 ? -32.487 3.443 32.294 1.00 44.78 90 GLY A N 1
ATOM 648 C CA . GLY A 1 90 ? -33.009 2.251 31.634 1.00 44.78 90 GLY A CA 1
ATOM 649 C C . GLY A 1 90 ? -31.894 1.229 31.446 1.00 44.78 90 GLY A C 1
ATOM 650 O O . GLY A 1 90 ? -31.202 1.241 30.431 1.00 44.78 90 GLY A O 1
ATOM 651 N N . GLU A 1 91 ? -31.715 0.352 32.432 1.00 50.41 91 GLU A N 1
ATOM 652 C CA . GLU A 1 91 ? -30.995 -0.916 32.288 1.00 50.41 91 GLU A CA 1
ATOM 653 C C . GLU A 1 91 ? -31.731 -1.813 31.280 1.00 50.41 91 GLU A C 1
ATOM 655 O O . GLU A 1 91 ? -32.525 -2.671 31.641 1.00 50.41 91 GLU A O 1
ATOM 660 N N . PHE A 1 92 ? -31.459 -1.623 29.992 1.00 48.44 92 PHE A N 1
ATOM 661 C CA . PHE A 1 92 ? -31.727 -2.623 28.956 1.00 48.44 92 PHE A CA 1
ATOM 662 C C . PHE A 1 92 ? -30.438 -2.912 28.187 1.00 48.44 92 PHE A C 1
ATOM 664 O O . PHE A 1 92 ? -30.381 -2.913 26.961 1.00 48.44 92 P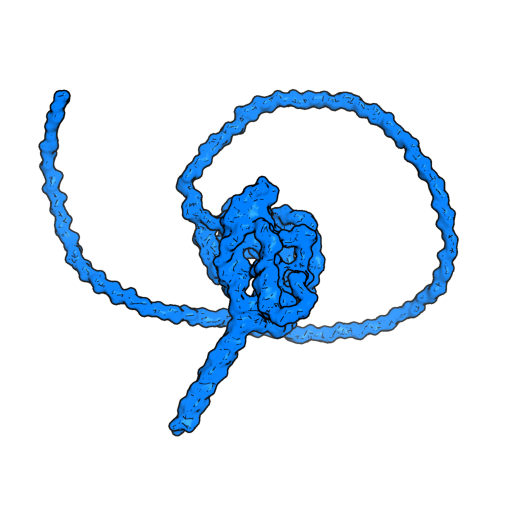HE A O 1
ATOM 671 N N . ALA A 1 93 ? -29.375 -3.207 28.936 1.00 46.62 93 ALA A N 1
ATOM 672 C CA . ALA A 1 93 ? -28.257 -3.978 28.416 1.00 46.62 93 ALA A CA 1
ATOM 673 C C . ALA A 1 93 ? -28.697 -5.447 28.321 1.00 46.62 93 ALA A C 1
ATOM 675 O O . ALA A 1 93 ? -28.284 -6.298 29.109 1.00 46.62 93 ALA A O 1
ATOM 676 N N . ALA A 1 94 ? -29.553 -5.746 27.342 1.00 46.88 94 ALA A N 1
ATOM 677 C CA . ALA A 1 94 ? -29.696 -7.099 26.838 1.00 46.88 94 ALA A CA 1
ATOM 678 C C . ALA A 1 94 ? -28.362 -7.464 26.173 1.00 46.88 94 ALA A C 1
ATOM 680 O O . ALA A 1 94 ? -28.150 -7.249 24.981 1.00 46.88 94 ALA A O 1
ATOM 681 N N . ARG A 1 95 ? -27.425 -7.961 26.991 1.00 46.16 95 ARG A N 1
ATOM 682 C CA . ARG A 1 95 ? -26.253 -8.709 26.543 1.00 46.16 95 ARG A CA 1
ATOM 683 C C . ARG A 1 95 ? -26.770 -9.874 25.709 1.00 46.16 95 ARG A C 1
ATOM 685 O O . ARG A 1 95 ? -27.141 -10.916 26.244 1.00 46.16 95 ARG A O 1
ATOM 692 N N . LEU A 1 96 ? -26.800 -9.673 24.396 1.00 46.00 96 LEU A N 1
ATOM 693 C CA . LEU A 1 96 ? -26.792 -10.767 23.441 1.00 46.00 96 LEU A CA 1
ATOM 694 C C . LEU A 1 96 ? -25.647 -11.704 23.851 1.00 46.00 96 LEU A C 1
ATOM 696 O O . LEU A 1 96 ? -24.526 -11.224 24.058 1.00 46.00 96 LEU A O 1
ATOM 700 N N . PRO A 1 97 ? -25.904 -13.009 24.034 1.00 48.50 97 PRO A N 1
ATOM 701 C CA . PRO A 1 97 ? -24.844 -13.949 24.339 1.00 48.50 97 PRO A CA 1
ATOM 702 C C . PRO A 1 97 ? -23.862 -13.931 23.168 1.00 48.50 97 PRO A C 1
ATOM 704 O O . PRO A 1 97 ? -24.212 -14.282 22.040 1.00 48.50 97 PRO A O 1
ATOM 707 N N . ALA A 1 98 ? -22.636 -13.482 23.440 1.00 47.41 98 ALA A N 1
ATOM 708 C CA . ALA A 1 98 ? -21.509 -13.666 22.545 1.00 47.41 98 ALA A CA 1
ATOM 709 C C . ALA A 1 98 ? -21.402 -15.168 22.270 1.00 47.41 98 ALA A C 1
ATOM 711 O O . ALA A 1 98 ? -21.012 -15.933 23.148 1.00 47.41 98 ALA A O 1
ATOM 712 N N . SER A 1 99 ? -21.840 -15.592 21.085 1.00 46.16 99 SER A N 1
ATOM 713 C CA . SER A 1 99 ? -21.723 -16.981 20.650 1.00 46.16 99 SER A CA 1
ATOM 714 C C . SER A 1 99 ? -20.228 -17.291 20.500 1.00 46.16 99 SER A C 1
ATOM 716 O O . SER A 1 99 ? -19.577 -16.654 19.671 1.00 46.16 99 SER A O 1
ATOM 718 N N . PRO A 1 100 ? -19.652 -18.206 21.298 1.00 59.47 100 PRO A N 1
ATOM 719 C CA . PRO A 1 100 ? -18.200 -18.321 21.425 1.00 59.47 100 PRO A CA 1
ATOM 720 C C . PRO A 1 100 ? -17.523 -19.240 20.388 1.00 59.47 100 PRO A C 1
ATOM 722 O O . PRO A 1 100 ? -16.392 -19.650 20.605 1.00 59.47 100 PRO A O 1
ATOM 725 N N . GLU A 1 101 ? -18.157 -19.591 19.263 1.00 46.50 101 GLU A N 1
ATOM 726 C CA . GLU A 1 101 ? -17.777 -20.819 18.528 1.00 46.50 101 GLU A CA 1
ATOM 727 C C . GLU A 1 101 ? -17.825 -20.693 16.985 1.00 46.50 101 GLU A C 1
ATOM 729 O O . GLU A 1 101 ? -18.299 -21.580 16.279 1.00 46.50 101 GLU A O 1
ATOM 734 N N . THR A 1 102 ? -17.334 -19.592 16.399 1.00 49.41 102 THR A N 1
ATOM 735 C CA . THR A 1 102 ? -16.923 -19.584 14.966 1.00 49.41 102 THR A CA 1
ATOM 736 C C . THR A 1 102 ? -15.802 -18.578 14.675 1.00 49.41 102 THR A C 1
ATOM 738 O O . THR A 1 102 ? -15.718 -17.976 13.610 1.00 49.41 102 THR A O 1
ATOM 741 N N . SER A 1 103 ? -14.913 -18.362 15.642 1.00 55.78 103 SER A N 1
ATOM 742 C CA . SER A 1 103 ? -13.733 -17.495 15.509 1.00 55.78 103 SER A CA 1
ATOM 743 C C . SER A 1 103 ? -12.582 -18.139 14.715 1.00 55.78 103 SER A C 1
ATOM 745 O O . SER A 1 103 ? -11.603 -17.460 14.413 1.00 55.78 103 SER A O 1
ATOM 747 N N . ALA A 1 104 ? -12.694 -19.421 14.347 1.00 61.44 104 ALA A N 1
ATOM 748 C CA . ALA A 1 104 ? -11.584 -20.218 13.822 1.00 61.44 104 ALA A CA 1
ATOM 749 C C . ALA A 1 104 ? -11.202 -19.957 12.351 1.00 61.44 104 ALA A C 1
ATOM 751 O O . ALA A 1 104 ? -10.124 -20.382 11.946 1.00 61.44 104 ALA A O 1
ATOM 752 N N . ASP A 1 105 ? -12.026 -19.258 11.559 1.00 90.50 105 ASP A N 1
ATOM 753 C CA . ASP A 1 105 ? -11.757 -19.073 10.118 1.00 90.50 105 ASP A CA 1
ATOM 754 C C . ASP A 1 105 ? -11.733 -17.607 9.663 1.00 90.50 105 ASP A C 1
ATOM 756 O O . ASP A 1 105 ? -12.036 -17.272 8.514 1.00 90.50 105 ASP A O 1
ATOM 760 N N . THR A 1 106 ? -11.376 -16.705 10.581 1.00 96.44 106 THR A N 1
ATOM 761 C CA . THR A 1 106 ? -11.171 -15.290 10.246 1.00 96.44 106 THR A CA 1
ATOM 762 C C . THR A 1 106 ? -9.696 -14.915 10.244 1.00 96.44 106 THR A C 1
ATOM 764 O O . THR A 1 106 ? -8.901 -15.429 11.027 1.00 96.44 106 THR A O 1
ATOM 767 N N . VAL A 1 107 ? -9.334 -14.004 9.345 1.00 97.50 107 VAL A N 1
ATOM 768 C CA . VAL A 1 107 ? -7.981 -13.472 9.177 1.00 97.50 107 VAL A CA 1
ATOM 769 C C . VAL A 1 107 ? -8.040 -11.958 9.323 1.00 97.50 107 VAL A C 1
ATOM 771 O O . VAL A 1 107 ? -8.913 -11.311 8.743 1.00 97.50 107 VAL A O 1
ATOM 774 N N . LEU A 1 108 ? -7.108 -11.393 10.090 1.00 98.38 108 LEU A N 1
ATOM 775 C CA . LEU A 1 108 ? -6.887 -9.951 10.142 1.00 98.38 108 LEU A CA 1
ATOM 776 C C . LEU A 1 108 ? -5.864 -9.572 9.076 1.00 98.38 108 LEU A C 1
ATOM 778 O O . LEU A 1 108 ? -4.760 -10.118 9.057 1.00 98.38 108 LEU A O 1
ATOM 782 N N . THR A 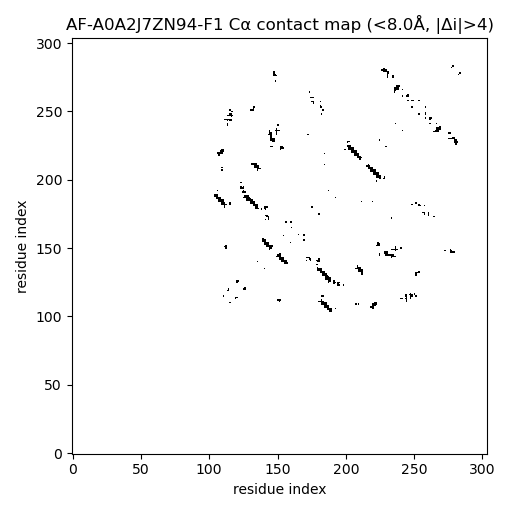1 109 ? -6.217 -8.638 8.199 1.00 98.50 109 THR A N 1
ATOM 783 C CA . THR A 1 109 ? -5.301 -8.089 7.197 1.00 98.50 109 THR A CA 1
ATOM 784 C C . THR A 1 109 ? -5.200 -6.581 7.333 1.00 98.50 109 THR A C 1
ATOM 786 O O . THR A 1 109 ? -6.207 -5.909 7.529 1.00 98.50 109 THR A O 1
ATOM 789 N N . PHE A 1 110 ? -3.983 -6.054 7.252 1.00 98.75 110 PHE A N 1
ATOM 790 C CA . PHE A 1 110 ? -3.722 -4.624 7.324 1.00 98.75 110 PHE A CA 1
ATOM 791 C C . PHE A 1 110 ? -3.498 -4.062 5.919 1.00 98.75 110 PHE A C 1
ATOM 793 O O . PHE A 1 110 ? -2.568 -4.459 5.212 1.00 98.75 110 PHE A O 1
ATOM 800 N N . ALA A 1 111 ? -4.361 -3.133 5.519 1.00 98.56 111 ALA A N 1
ATOM 801 C CA . ALA A 1 111 ? -4.298 -2.435 4.247 1.00 98.56 111 ALA A CA 1
ATOM 802 C C . ALA A 1 111 ? -3.781 -1.006 4.447 1.00 98.56 111 ALA A C 1
ATOM 804 O O . ALA A 1 111 ? -4.356 -0.242 5.210 1.00 98.56 111 ALA A O 1
ATOM 805 N N . TYR A 1 112 ? -2.740 -0.635 3.705 1.00 98.38 112 TYR A N 1
ATOM 806 C CA . TYR A 1 112 ? -2.111 0.696 3.747 1.00 98.38 112 TYR A CA 1
ATOM 807 C C . TYR A 1 112 ? -2.021 1.358 2.352 1.00 98.38 112 TYR A C 1
ATOM 809 O O . TYR A 1 112 ? -1.450 2.431 2.184 1.00 98.38 112 TYR A O 1
ATOM 817 N N . GLY A 1 113 ? -2.549 0.691 1.319 1.00 98.06 113 GLY A N 1
ATOM 818 C CA . GLY A 1 113 ? -2.532 1.135 -0.080 1.00 98.06 113 GLY A CA 1
ATOM 819 C C . GLY A 1 113 ? -3.934 1.165 -0.691 1.00 98.06 113 GLY A C 1
ATOM 820 O O . GLY A 1 113 ? -4.918 1.429 -0.006 1.00 98.06 113 GLY A O 1
ATOM 821 N N . ALA A 1 114 ? -4.061 0.846 -1.984 1.00 97.69 114 ALA A N 1
ATOM 822 C CA . ALA A 1 114 ? -5.353 0.898 -2.688 1.00 97.69 114 ALA A CA 1
ATOM 823 C C . ALA A 1 114 ? -6.441 -0.038 -2.116 1.00 97.69 114 ALA A C 1
ATOM 825 O O . ALA A 1 114 ? -7.623 0.170 -2.390 1.00 97.69 114 ALA A O 1
ATOM 826 N N . ASN A 1 115 ? -6.064 -1.041 -1.314 1.00 98.25 115 ASN A N 1
ATOM 827 C CA . ASN A 1 115 ? -7.009 -1.908 -0.603 1.00 98.25 115 ASN A CA 1
ATOM 828 C C . ASN A 1 115 ? -7.712 -1.228 0.577 1.00 98.25 115 ASN A C 1
ATOM 830 O O . ASN A 1 115 ? -8.663 -1.803 1.088 1.00 98.25 115 ASN A O 1
ATOM 834 N N . MET A 1 116 ? -7.292 -0.029 0.996 1.00 98.44 116 MET A N 1
ATOM 835 C CA . MET A 1 116 ? -8.082 0.779 1.936 1.00 98.44 116 MET A CA 1
ATOM 836 C C . MET A 1 116 ? -9.417 1.216 1.316 1.00 98.44 116 MET A C 1
ATOM 838 O O . MET A 1 116 ? -10.389 1.475 2.018 1.00 98.44 116 MET A O 1
ATOM 842 N N . ASN A 1 117 ? -9.484 1.305 -0.014 1.00 97.88 117 ASN A N 1
ATOM 843 C CA . ASN A 1 117 ? -10.716 1.630 -0.714 1.00 97.88 117 ASN A CA 1
ATOM 844 C C . ASN A 1 117 ? -11.636 0.405 -0.761 1.00 97.88 117 ASN A C 1
ATOM 846 O O . ASN A 1 117 ? -11.291 -0.633 -1.334 1.00 97.88 117 ASN A O 1
ATOM 850 N N . PHE A 1 118 ? -12.837 0.541 -0.198 1.00 94.31 118 PHE A N 1
ATOM 851 C CA . PHE A 1 118 ? -13.793 -0.559 -0.110 1.00 94.31 118 PHE A CA 1
ATOM 852 C C . PHE A 1 118 ? -14.244 -1.061 -1.492 1.00 94.31 118 PHE A C 1
ATOM 854 O O . PHE A 1 118 ? -14.378 -2.269 -1.696 1.00 94.31 118 PHE A O 1
ATOM 861 N N . LEU A 1 119 ? -14.397 -0.172 -2.482 1.00 95.69 119 LEU A N 1
ATOM 862 C CA . LEU A 1 119 ? -14.768 -0.563 -3.846 1.00 95.69 119 LEU A CA 1
ATOM 863 C C . LEU A 1 119 ? -13.687 -1.427 -4.510 1.00 95.69 119 LEU A C 1
ATOM 865 O O . LEU A 1 119 ? -14.017 -2.304 -5.310 1.00 95.69 119 LEU A O 1
ATOM 869 N N . THR A 1 120 ? -12.407 -1.236 -4.165 1.00 95.38 120 THR A N 1
ATOM 870 C CA . THR A 1 120 ? -11.320 -2.122 -4.618 1.00 95.38 120 THR A CA 1
ATOM 871 C C . THR A 1 120 ? -11.530 -3.552 -4.121 1.00 95.38 120 THR A C 1
ATOM 873 O O . THR A 1 120 ? -11.367 -4.492 -4.901 1.00 95.38 120 THR A O 1
ATOM 876 N N . LEU A 1 121 ? -11.924 -3.731 -2.857 1.00 96.31 121 LEU A N 1
ATOM 877 C CA . LEU A 1 121 ? -12.190 -5.052 -2.276 1.00 96.31 121 LEU A CA 1
ATOM 878 C C . LEU A 1 121 ? -13.446 -5.695 -2.877 1.00 96.31 121 LEU A C 1
ATOM 880 O O . LEU A 1 121 ? -13.415 -6.870 -3.247 1.00 96.31 121 LEU A O 1
ATOM 884 N N . VAL A 1 122 ? -14.511 -4.914 -3.079 1.00 96.31 122 VAL A N 1
ATOM 885 C CA . VAL A 1 122 ? -15.751 -5.385 -3.722 1.00 96.31 122 VAL A CA 1
ATOM 886 C C . VAL A 1 122 ? -15.486 -5.887 -5.143 1.00 96.31 122 VAL A C 1
ATOM 888 O O . VAL A 1 122 ? -15.921 -6.980 -5.495 1.00 96.31 122 VAL A O 1
ATOM 891 N N . ARG A 1 123 ? -14.704 -5.153 -5.949 1.00 96.25 123 ARG A N 1
ATOM 892 C CA . ARG A 1 123 ? -14.310 -5.577 -7.311 1.00 96.25 123 ARG A CA 1
ATOM 893 C C . ARG A 1 123 ? -13.480 -6.861 -7.339 1.00 96.25 123 ARG A C 1
ATOM 895 O O . ARG A 1 123 ? -13.356 -7.486 -8.387 1.00 96.25 123 ARG A O 1
ATOM 902 N N . ARG A 1 124 ? -12.877 -7.228 -6.211 1.00 96.00 124 ARG A N 1
ATOM 903 C CA . ARG A 1 124 ? -12.104 -8.462 -6.035 1.00 96.00 124 ARG A CA 1
ATOM 904 C C . ARG A 1 124 ? -12.919 -9.575 -5.381 1.00 96.00 124 ARG A C 1
ATOM 906 O O . ARG A 1 124 ? -12.351 -10.618 -5.074 1.00 96.00 124 ARG A O 1
ATOM 913 N N . GLU A 1 125 ? -14.220 -9.355 -5.180 1.00 97.38 125 GLU A N 1
ATOM 914 C CA . GLU A 1 125 ? -15.150 -10.309 -4.569 1.00 97.38 125 GLU A CA 1
ATOM 915 C C . GLU A 1 125 ? -14.729 -10.719 -3.147 1.00 97.38 125 GLU A C 1
ATOM 917 O O . GLU A 1 125 ? -14.925 -11.865 -2.728 1.00 97.38 125 GLU A O 1
ATOM 922 N N . VAL A 1 126 ? -14.125 -9.777 -2.416 1.00 97.56 126 VAL A N 1
ATOM 923 C CA . VAL A 1 126 ? -13.691 -9.940 -1.026 1.00 97.56 126 VAL A CA 1
ATOM 924 C C . VAL A 1 126 ? -14.759 -9.355 -0.111 1.00 97.56 126 VAL A C 1
ATOM 926 O O . VAL A 1 126 ? -15.047 -8.158 -0.162 1.00 97.56 126 VAL A O 1
ATOM 929 N N . ARG A 1 127 ? -15.344 -10.193 0.751 1.00 96.69 127 ARG A N 1
ATOM 930 C CA . ARG A 1 127 ? -16.318 -9.750 1.751 1.00 96.69 127 ARG A CA 1
ATOM 931 C C . ARG A 1 127 ? -15.617 -9.343 3.046 1.00 96.69 127 ARG A C 1
ATOM 933 O O . ARG A 1 127 ? -14.942 -10.146 3.683 1.00 96.69 127 ARG A O 1
ATOM 940 N N . VAL A 1 128 ? -15.836 -8.099 3.461 1.00 97.19 128 VAL A N 1
ATOM 941 C CA . VAL A 1 128 ? -15.327 -7.558 4.728 1.00 97.19 128 VAL A CA 1
ATOM 942 C C . VAL A 1 128 ? -16.323 -7.840 5.855 1.00 97.19 128 VAL A C 1
ATOM 944 O O . VAL A 1 128 ? -17.514 -7.577 5.696 1.00 97.19 128 VAL A O 1
ATOM 947 N N . LEU A 1 129 ? -15.845 -8.379 6.983 1.00 96.88 129 LEU A N 1
ATOM 948 C CA . LEU A 1 129 ? -16.655 -8.633 8.183 1.00 96.88 129 LEU A CA 1
ATOM 949 C C . LEU A 1 129 ? -16.635 -7.439 9.144 1.00 96.88 129 LEU A C 1
ATOM 951 O O . LEU A 1 129 ? -17.677 -7.039 9.651 1.00 96.88 129 LEU A O 1
ATOM 955 N N . SER A 1 130 ? -15.453 -6.867 9.376 1.00 97.38 130 SER A N 1
ATOM 956 C CA . SER A 1 130 ? -15.262 -5.624 10.131 1.00 97.38 130 SER A CA 1
ATOM 957 C C . SER A 1 130 ? -14.071 -4.849 9.574 1.00 97.38 130 SER A C 1
ATOM 959 O O . SER A 1 130 ? -13.227 -5.422 8.874 1.00 97.38 130 SER A O 1
ATOM 961 N N . ARG A 1 131 ? -14.028 -3.545 9.857 1.00 97.50 131 ARG A N 1
ATOM 962 C CA . ARG A 1 131 ? -12.951 -2.645 9.451 1.00 97.50 131 ARG A CA 1
ATOM 963 C C . ARG A 1 131 ? -12.685 -1.633 10.552 1.00 97.50 131 ARG A C 1
ATOM 965 O O . ARG A 1 131 ? -13.631 -0.998 11.005 1.00 97.50 131 ARG A O 1
ATOM 972 N N . ASP A 1 132 ? -11.422 -1.476 10.915 1.00 98.38 132 ASP A N 1
ATOM 973 C CA . ASP A 1 132 ? -11.005 -0.610 12.014 1.00 98.38 132 ASP A CA 1
ATOM 974 C C . ASP A 1 132 ? -9.761 0.189 11.577 1.00 98.38 132 ASP A C 1
ATOM 976 O O . ASP A 1 132 ? -8.795 -0.417 11.093 1.00 98.38 132 ASP A O 1
ATOM 980 N N . PRO A 1 133 ? -9.758 1.534 11.676 1.00 98.56 133 PRO A N 1
ATOM 981 C CA . PRO A 1 133 ? -8.579 2.335 11.361 1.00 98.56 133 PRO A CA 1
ATOM 982 C C . PRO A 1 133 ? -7.461 2.035 12.365 1.00 98.56 133 PRO A C 1
ATOM 984 O O . PRO A 1 133 ? -7.711 1.860 13.561 1.00 98.56 133 PRO A O 1
ATOM 987 N N . ALA A 1 134 ? -6.226 1.939 11.879 1.00 98.62 134 ALA A N 1
ATOM 988 C CA . ALA A 1 134 ? -5.090 1.511 12.684 1.00 98.62 134 ALA A CA 1
ATOM 989 C C . ALA A 1 134 ? -3.768 2.130 12.223 1.00 98.62 134 ALA A C 1
ATOM 991 O O . ALA A 1 134 ? -3.621 2.541 11.072 1.00 98.62 134 ALA A O 1
ATOM 992 N N . THR A 1 135 ? -2.787 2.129 13.119 1.00 98.50 135 THR A N 1
ATOM 993 C CA . THR A 1 135 ? -1.395 2.494 12.851 1.00 98.50 135 THR A CA 1
ATOM 994 C C . THR A 1 135 ? -0.483 1.282 12.990 1.00 98.50 135 THR A C 1
ATOM 996 O O . THR A 1 135 ? -0.758 0.353 13.750 1.00 98.50 135 THR A O 1
ATOM 999 N N . VAL A 1 136 ? 0.621 1.267 12.249 1.00 98.31 136 VAL A N 1
ATOM 1000 C CA . VAL A 1 136 ? 1.710 0.311 12.475 1.00 98.31 136 VAL A CA 1
ATOM 1001 C C . VAL A 1 136 ? 2.448 0.696 13.756 1.00 98.31 136 VAL A C 1
ATOM 1003 O O . VAL A 1 136 ? 2.824 1.851 13.930 1.00 98.31 136 VAL A O 1
ATOM 1006 N N . VAL A 1 137 ? 2.657 -0.275 14.649 1.00 97.62 137 VAL A N 1
ATOM 1007 C CA . VAL A 1 137 ? 3.307 -0.054 15.956 1.00 97.62 137 VAL A CA 1
ATOM 1008 C C . VAL A 1 137 ? 4.819 0.125 15.818 1.00 97.62 137 VAL A C 1
ATOM 1010 O O . VAL A 1 137 ? 5.438 0.820 16.616 1.00 97.62 137 VAL A O 1
ATOM 1013 N N . ASP A 1 138 ? 5.422 -0.528 14.826 1.00 95.50 138 ASP A N 1
ATOM 1014 C CA . ASP A 1 138 ? 6.862 -0.479 14.595 1.00 95.50 138 ASP A CA 1
ATOM 1015 C C . ASP A 1 138 ? 7.266 0.848 13.920 1.00 95.50 138 ASP A C 1
ATOM 1017 O O . ASP A 1 138 ? 6.916 1.053 12.753 1.00 95.50 138 ASP A O 1
ATOM 1021 N N . PRO A 1 139 ? 8.020 1.732 14.604 1.00 91.81 139 PRO A N 1
ATOM 1022 C CA . PRO A 1 139 ? 8.409 3.034 14.062 1.00 91.81 139 PRO A CA 1
ATOM 1023 C C . PRO A 1 139 ? 9.456 2.933 12.944 1.00 91.81 139 PRO A C 1
ATOM 1025 O O . PRO A 1 139 ? 9.712 3.912 12.241 1.00 91.81 139 PRO A O 1
ATOM 1028 N N . GLU A 1 140 ? 10.096 1.773 12.771 1.00 91.38 140 GLU A N 1
ATOM 1029 C CA . GLU A 1 140 ? 11.055 1.563 11.689 1.00 91.38 140 GLU A CA 1
ATOM 1030 C C . GLU A 1 140 ? 10.369 1.208 10.372 1.00 91.38 140 GLU A C 1
ATOM 1032 O O . GLU A 1 140 ? 10.984 1.358 9.315 1.00 91.38 140 GLU A O 1
ATOM 1037 N N . LEU A 1 141 ? 9.111 0.753 10.407 1.00 94.69 141 LEU A N 1
ATOM 1038 C CA . LEU A 1 141 ? 8.340 0.466 9.204 1.00 94.69 141 LEU A CA 1
ATOM 1039 C C . LEU A 1 141 ? 7.813 1.756 8.581 1.00 94.69 141 LEU A C 1
ATOM 1041 O O . LEU A 1 141 ? 7.094 2.536 9.198 1.00 94.69 141 LEU A O 1
ATOM 1045 N N . ARG A 1 142 ? 8.141 1.946 7.306 1.00 93.75 142 ARG A N 1
ATOM 1046 C CA . ARG A 1 142 ? 7.800 3.132 6.525 1.00 93.75 142 ARG A CA 1
ATOM 1047 C C . ARG A 1 142 ? 6.989 2.742 5.301 1.00 93.75 142 ARG A C 1
ATOM 1049 O O . ARG A 1 142 ? 7.198 1.683 4.706 1.00 93.75 142 ARG A O 1
ATOM 1056 N N . LEU A 1 143 ? 6.082 3.630 4.914 1.00 95.94 143 LEU A N 1
ATOM 1057 C CA . LEU A 1 143 ? 5.365 3.554 3.649 1.00 95.94 143 LEU A CA 1
ATOM 1058 C C . LEU A 1 143 ? 6.265 4.105 2.542 1.00 95.94 143 LEU A C 1
ATOM 1060 O O . LEU A 1 143 ? 6.689 5.253 2.629 1.00 95.94 143 LEU A O 1
ATOM 1064 N N . VAL A 1 144 ? 6.520 3.314 1.502 1.00 95.88 144 VAL A N 1
ATOM 1065 C CA . VAL A 1 144 ? 7.298 3.752 0.334 1.00 95.88 144 VAL A CA 1
ATOM 1066 C C . VAL A 1 144 ? 6.642 3.314 -0.972 1.00 95.88 144 VAL A C 1
ATOM 1068 O O . VAL A 1 144 ? 6.006 2.261 -1.043 1.00 95.88 144 VAL A O 1
ATOM 1071 N N . PHE A 1 145 ? 6.829 4.076 -2.046 1.00 97.00 145 PHE A N 1
ATOM 1072 C CA . PHE A 1 145 ? 6.322 3.736 -3.384 1.00 97.00 145 PHE A CA 1
ATOM 1073 C C . PHE A 1 145 ? 7.416 3.072 -4.227 1.00 97.00 145 PHE A C 1
ATOM 1075 O O . PHE A 1 145 ? 7.968 3.650 -5.166 1.00 97.00 145 PHE A O 1
ATOM 1082 N N . LYS A 1 146 ? 7.766 1.839 -3.842 1.00 96.00 146 LYS A N 1
ATOM 1083 C CA . LYS A 1 146 ? 8.827 1.030 -4.472 1.00 96.00 146 LYS A CA 1
ATOM 1084 C C . LYS A 1 146 ? 8.326 -0.275 -5.078 1.00 96.00 146 LYS A C 1
ATOM 1086 O O . LYS A 1 146 ? 9.141 -1.091 -5.480 1.00 96.00 146 LYS A O 1
ATOM 1091 N N . HIS A 1 147 ? 7.027 -0.527 -5.146 1.00 97.06 147 HIS A N 1
ATOM 1092 C CA . HIS A 1 147 ? 6.535 -1.687 -5.885 1.00 97.06 147 HIS A CA 1
ATOM 1093 C C . HIS A 1 147 ? 6.448 -1.375 -7.389 1.00 97.06 147 HIS A C 1
ATOM 1095 O O . HIS A 1 147 ? 6.265 -0.215 -7.770 1.00 97.06 147 HIS A O 1
ATOM 1101 N N . GLN A 1 148 ? 6.554 -2.394 -8.248 1.00 96.00 148 GLN A N 1
ATOM 1102 C CA . GLN A 1 148 ? 6.370 -2.260 -9.698 1.00 96.00 148 GLN A CA 1
ATOM 1103 C C . GLN A 1 148 ? 5.105 -1.447 -10.039 1.00 96.00 148 GLN A C 1
ATOM 1105 O O . GLN A 1 148 ? 4.035 -1.680 -9.492 1.00 96.00 148 GLN A O 1
ATOM 1110 N N . GLY A 1 149 ? 5.218 -0.474 -10.943 1.00 95.38 149 GLY A N 1
ATOM 1111 C CA . GLY A 1 149 ? 4.123 0.447 -11.275 1.00 95.38 149 GLY A CA 1
ATOM 1112 C C . GLY A 1 149 ? 3.960 1.621 -10.301 1.00 95.38 149 GLY A C 1
ATOM 1113 O O . GLY A 1 149 ? 3.036 2.416 -10.460 1.00 95.38 149 GLY A O 1
ATOM 1114 N N . GLY A 1 150 ? 4.859 1.770 -9.321 1.00 96.19 150 GLY A N 1
ATOM 1115 C CA . GLY A 1 150 ? 4.806 2.843 -8.324 1.00 96.19 150 GLY A CA 1
ATOM 1116 C C . GLY A 1 150 ? 3.756 2.606 -7.240 1.00 96.19 150 GLY A C 1
ATOM 1117 O O . GLY A 1 150 ? 3.224 3.561 -6.674 1.00 96.19 150 GLY A O 1
ATOM 1118 N N . TYR A 1 151 ? 3.424 1.340 -6.967 1.00 97.75 151 TYR A N 1
ATOM 1119 C CA . TYR A 1 151 ? 2.517 0.986 -5.878 1.00 97.75 151 TYR A CA 1
ATOM 1120 C C . TYR A 1 151 ? 3.229 1.018 -4.522 1.00 97.75 151 TYR A C 1
ATOM 1122 O O . TYR A 1 151 ? 4.460 0.965 -4.421 1.00 97.75 151 TYR A O 1
ATOM 1130 N N . ALA A 1 152 ? 2.427 1.139 -3.467 1.00 97.81 152 ALA A N 1
ATOM 1131 C CA . ALA A 1 152 ? 2.941 1.230 -2.114 1.00 97.81 152 ALA A CA 1
ATOM 1132 C C . ALA A 1 152 ? 3.474 -0.121 -1.623 1.00 97.81 152 ALA A C 1
ATOM 1134 O O . ALA A 1 152 ? 2.961 -1.186 -1.978 1.00 97.81 152 ALA A O 1
ATOM 1135 N N . THR A 1 153 ? 4.480 -0.060 -0.760 1.00 97.75 153 THR A N 1
ATOM 1136 C CA . THR A 1 153 ? 4.987 -1.177 0.028 1.00 97.75 153 THR A CA 1
ATOM 1137 C C . THR A 1 153 ? 5.433 -0.698 1.403 1.00 97.75 153 THR A C 1
ATOM 1139 O O . THR A 1 153 ? 5.732 0.483 1.578 1.00 97.75 153 THR A O 1
ATOM 1142 N N . LEU A 1 154 ? 5.509 -1.614 2.366 1.00 96.88 154 LEU A N 1
ATOM 1143 C CA . LEU A 1 154 ? 6.205 -1.369 3.626 1.00 96.88 154 LEU A CA 1
ATOM 1144 C C . LEU A 1 154 ? 7.687 -1.719 3.479 1.00 96.88 154 LEU A C 1
ATOM 1146 O O . LEU A 1 154 ? 8.039 -2.704 2.826 1.00 96.88 154 LEU A O 1
ATOM 1150 N N . GLU A 1 155 ? 8.550 -0.912 4.078 1.00 94.25 155 GLU A N 1
ATOM 1151 C CA . GLU A 1 155 ? 9.989 -1.149 4.157 1.00 94.25 155 GLU A CA 1
ATOM 1152 C C . GLU A 1 155 ? 10.497 -0.715 5.531 1.00 94.25 155 GLU A C 1
ATOM 1154 O O . GLU A 1 155 ? 10.065 0.313 6.050 1.00 94.25 155 GLU A O 1
ATOM 1159 N N . ARG A 1 156 ? 11.400 -1.497 6.132 1.00 91.69 156 ARG A N 1
ATOM 1160 C CA . ARG A 1 156 ? 12.088 -1.068 7.351 1.00 91.69 156 ARG A CA 1
ATOM 1161 C C . ARG A 1 156 ? 13.193 -0.066 7.009 1.00 91.69 156 ARG A C 1
ATOM 1163 O O . ARG A 1 156 ? 13.857 -0.201 5.980 1.00 91.69 156 ARG A O 1
ATOM 1170 N N . ALA A 1 157 ? 13.399 0.919 7.876 1.00 84.12 157 ALA A N 1
ATOM 1171 C CA . ALA A 1 157 ? 14.402 1.967 7.706 1.00 84.12 157 ALA A CA 1
ATOM 1172 C C . ALA A 1 157 ? 15.833 1.424 7.507 1.00 84.12 157 ALA A C 1
ATOM 1174 O O . ALA A 1 157 ? 16.556 1.897 6.634 1.00 84.12 157 ALA A O 1
ATOM 1175 N N . ASP A 1 158 ? 16.220 0.401 8.267 1.00 78.12 158 ASP A N 1
ATOM 1176 C CA . ASP A 1 158 ? 17.533 -0.254 8.210 1.00 78.12 158 ASP A CA 1
ATOM 1177 C C . ASP A 1 158 ? 17.778 -0.987 6.878 1.00 78.12 158 ASP A C 1
ATOM 1179 O O . ASP A 1 158 ? 18.841 -0.867 6.264 1.00 78.12 158 ASP A O 1
ATOM 1183 N N . ALA A 1 159 ? 16.764 -1.695 6.381 1.00 74.00 159 ALA A N 1
ATOM 1184 C CA . ALA A 1 159 ? 16.809 -2.384 5.098 1.00 74.00 159 ALA A CA 1
ATOM 1185 C C . ALA A 1 159 ? 16.936 -1.397 3.925 1.00 74.00 159 ALA A C 1
ATOM 1187 O O . ALA A 1 159 ? 17.632 -1.684 2.946 1.00 74.00 159 ALA A O 1
ATOM 1188 N N . ALA A 1 160 ? 16.304 -0.223 4.038 1.00 68.19 160 ALA A N 1
ATOM 1189 C CA . ALA A 1 160 ? 16.416 0.838 3.042 1.00 68.19 160 ALA A CA 1
ATOM 1190 C C . ALA A 1 160 ? 17.839 1.413 2.972 1.00 68.19 160 ALA A C 1
ATOM 1192 O O . ALA A 1 160 ? 18.347 1.632 1.869 1.00 68.19 160 ALA A O 1
ATOM 1193 N N . ALA A 1 161 ? 18.480 1.612 4.128 1.00 66.94 161 ALA A N 1
ATOM 1194 C CA . ALA A 1 161 ? 19.848 2.116 4.230 1.00 66.94 161 ALA A CA 1
ATOM 1195 C C . ALA A 1 161 ? 20.865 1.124 3.639 1.00 66.94 161 ALA A C 1
ATOM 1197 O O . ALA A 1 161 ? 21.729 1.501 2.843 1.00 66.94 161 ALA A O 1
ATOM 1198 N N . ALA A 1 162 ? 20.718 -0.169 3.953 1.00 64.19 162 ALA A N 1
ATOM 1199 C CA . ALA A 1 162 ? 21.596 -1.221 3.441 1.00 64.19 162 ALA A CA 1
ATOM 1200 C C . ALA A 1 162 ? 21.518 -1.375 1.910 1.00 64.19 162 ALA A C 1
ATOM 1202 O O . ALA A 1 162 ? 22.533 -1.611 1.255 1.00 64.19 162 ALA A O 1
ATOM 1203 N N . ALA A 1 163 ? 20.329 -1.209 1.322 1.00 65.50 163 ALA A N 1
ATOM 1204 C CA . ALA A 1 163 ? 20.131 -1.338 -0.122 1.00 65.50 163 ALA A CA 1
ATOM 1205 C C . ALA A 1 163 ? 20.740 -0.183 -0.943 1.00 65.50 163 ALA A C 1
ATOM 1207 O O . ALA A 1 163 ? 20.937 -0.342 -2.147 1.00 65.50 163 ALA A O 1
ATOM 1208 N N . GLN A 1 164 ? 21.026 0.968 -0.323 1.00 61.81 164 GLN A N 1
ATOM 1209 C CA . GLN A 1 164 ? 21.491 2.178 -1.016 1.00 61.81 164 GLN A CA 1
ATOM 1210 C C . GLN A 1 164 ? 23.005 2.426 -0.922 1.00 61.81 164 GLN A C 1
ATOM 1212 O O . GLN A 1 164 ? 23.484 3.420 -1.455 1.00 61.81 164 GLN A O 1
ATOM 1217 N N . GLY A 1 165 ? 23.783 1.519 -0.320 1.00 52.91 165 GLY A N 1
ATOM 1218 C CA . GLY A 1 165 ? 25.241 1.489 -0.513 1.00 52.91 165 GLY A CA 1
ATOM 1219 C C . GLY A 1 165 ? 26.034 2.689 0.027 1.00 52.91 165 GLY A C 1
ATOM 1220 O O . GLY A 1 165 ? 27.172 2.881 -0.388 1.00 52.91 165 GLY A O 1
ATOM 1221 N N . GLY A 1 166 ? 25.483 3.451 0.976 1.00 49.84 166 GLY A N 1
ATOM 1222 C CA . GLY A 1 166 ? 26.218 4.460 1.741 1.00 49.84 166 GLY A CA 1
ATOM 1223 C C . GLY A 1 166 ? 26.263 5.866 1.126 1.00 49.84 166 GLY A C 1
ATOM 1224 O O . GLY A 1 166 ? 26.534 6.063 -0.054 1.00 49.84 166 GLY A O 1
ATOM 1225 N N . SER A 1 167 ? 26.082 6.851 2.013 1.00 41.84 167 SER A N 1
ATOM 1226 C CA . SER A 1 167 ? 26.135 8.311 1.829 1.00 41.84 167 SER A CA 1
ATOM 1227 C C . SER A 1 167 ? 24.915 8.978 1.168 1.00 41.84 167 SER A C 1
ATOM 1229 O O . SER A 1 167 ? 24.921 9.329 -0.005 1.00 41.84 167 SER A O 1
ATOM 1231 N N . GLY A 1 168 ? 23.897 9.301 1.977 1.00 46.44 168 GLY A N 1
ATOM 1232 C CA . GLY A 1 168 ? 23.408 10.683 1.915 1.00 46.44 168 GLY A CA 1
ATOM 1233 C C . GLY A 1 168 ? 21.929 10.983 2.115 1.00 46.44 168 GLY A C 1
ATOM 1234 O O . GLY A 1 168 ? 21.661 12.117 2.490 1.00 46.44 168 GLY A O 1
ATOM 1235 N N . GLN A 1 169 ? 20.975 10.065 1.931 1.00 48.66 169 GLN A N 1
ATOM 1236 C CA . GLN A 1 169 ? 19.563 10.354 2.251 1.00 48.66 169 GLN A CA 1
ATOM 1237 C C . GLN A 1 169 ? 18.839 9.127 2.818 1.00 48.66 169 GLN A C 1
ATOM 1239 O O . GLN A 1 169 ? 18.244 8.336 2.097 1.00 48.66 169 GLN A O 1
ATOM 1244 N N . ASP A 1 170 ? 18.892 9.006 4.146 1.00 60.34 170 ASP A N 1
ATOM 1245 C CA . ASP A 1 170 ? 18.208 7.988 4.964 1.00 60.34 170 ASP A CA 1
ATOM 1246 C C . ASP A 1 170 ? 16.693 8.235 5.119 1.00 60.34 170 ASP A C 1
ATOM 1248 O O . ASP A 1 170 ? 15.995 7.516 5.845 1.00 60.34 170 ASP A O 1
ATOM 1252 N N . GLU A 1 171 ? 16.162 9.279 4.480 1.00 70.75 171 GLU A N 1
ATOM 1253 C CA . GLU A 1 171 ? 14.783 9.720 4.659 1.00 70.75 171 GLU A CA 1
ATOM 1254 C C . GLU A 1 171 ? 13.913 9.277 3.471 1.00 70.75 171 GLU A C 1
ATOM 1256 O O . GLU A 1 171 ? 14.314 9.460 2.318 1.00 70.75 171 GLU A O 1
ATOM 1261 N N . PRO A 1 172 ? 12.740 8.651 3.713 1.00 78.94 172 PRO A N 1
ATOM 1262 C CA . PRO A 1 172 ? 11.832 8.288 2.634 1.00 78.94 172 PRO A CA 1
ATOM 1263 C C . PRO A 1 172 ? 11.412 9.554 1.895 1.00 78.94 172 PRO A C 1
ATOM 1265 O O . PRO A 1 172 ? 11.248 10.615 2.503 1.00 78.94 172 PRO A O 1
ATOM 1268 N N . ARG A 1 173 ? 11.174 9.438 0.587 1.00 86.38 173 ARG A N 1
ATOM 1269 C CA . ARG A 1 173 ? 10.768 10.592 -0.220 1.00 86.38 173 ARG A CA 1
ATOM 1270 C C . ARG A 1 173 ? 9.461 11.202 0.283 1.00 86.38 173 ARG A C 1
ATOM 1272 O O . ARG A 1 173 ? 9.242 12.403 0.145 1.00 86.38 173 ARG A O 1
ATOM 1279 N N . PHE A 1 174 ? 8.594 10.366 0.848 1.00 87.75 174 PHE A N 1
ATOM 1280 C CA . PHE A 1 174 ? 7.319 10.765 1.423 1.00 87.75 174 PHE A CA 1
ATOM 1281 C C . PHE A 1 174 ? 7.250 10.282 2.869 1.00 87.75 174 PHE A C 1
ATOM 1283 O O . PHE A 1 174 ? 7.204 9.080 3.127 1.00 87.75 174 PHE A O 1
ATOM 1290 N N . ARG A 1 175 ? 7.235 11.220 3.818 1.00 86.31 175 ARG A N 1
ATOM 1291 C CA . ARG A 1 175 ? 7.177 10.917 5.249 1.00 86.31 175 ARG A CA 1
ATOM 1292 C C . ARG A 1 175 ? 5.854 11.407 5.853 1.00 86.31 175 ARG A C 1
ATOM 1294 O O . ARG A 1 175 ? 5.555 12.594 5.714 1.00 86.31 175 ARG A O 1
ATOM 1301 N N . PRO A 1 176 ? 5.081 10.533 6.524 1.00 85.88 176 PRO A N 1
ATOM 1302 C CA . PRO A 1 176 ? 3.943 10.956 7.338 1.00 85.88 176 PRO A CA 1
ATOM 1303 C C . PRO A 1 176 ? 4.371 11.948 8.424 1.00 85.88 176 PRO A C 1
ATOM 1305 O O . PRO A 1 176 ? 5.480 11.839 8.950 1.00 85.88 176 PRO A O 1
ATOM 1308 N N . TYR A 1 177 ? 3.501 12.894 8.784 1.00 86.56 177 TYR A N 1
ATOM 1309 C CA . TYR A 1 177 ? 3.835 13.949 9.754 1.00 86.56 177 TYR A CA 1
ATOM 1310 C C . TYR A 1 177 ? 4.162 13.412 11.153 1.00 86.56 177 TYR A C 1
ATOM 1312 O O . TYR A 1 177 ? 5.057 13.927 11.816 1.00 86.56 177 TYR A O 1
ATOM 1320 N N . ASP A 1 178 ? 3.467 12.363 11.582 1.00 86.38 178 ASP A N 1
ATOM 1321 C CA . ASP A 1 178 ? 3.705 11.643 12.840 1.00 86.38 178 ASP A CA 1
ATOM 1322 C C . ASP A 1 178 ? 4.757 10.529 12.710 1.00 86.38 178 ASP A C 1
ATOM 1324 O O . ASP A 1 178 ? 5.143 9.910 13.700 1.00 86.38 178 ASP A O 1
ATOM 1328 N N . GLY A 1 179 ? 5.250 10.278 11.494 1.00 89.50 179 GLY A N 1
ATOM 1329 C CA . GLY A 1 179 ? 6.201 9.216 11.191 1.00 89.50 179 GLY A CA 1
ATOM 1330 C C . GLY A 1 179 ? 5.624 7.799 11.231 1.00 89.50 179 GLY A C 1
ATOM 1331 O O . GLY A 1 179 ? 6.392 6.863 11.019 1.00 89.50 179 GLY A O 1
ATOM 1332 N N . LEU A 1 180 ? 4.319 7.623 11.459 1.00 94.94 180 LEU A N 1
ATOM 1333 C CA . LEU A 1 180 ? 3.675 6.312 11.527 1.00 94.94 180 LEU A CA 1
ATOM 1334 C C . LEU A 1 180 ? 2.949 5.985 10.221 1.00 94.94 180 LEU A C 1
ATOM 1336 O O . LEU A 1 180 ? 2.517 6.858 9.469 1.00 94.94 180 LEU A O 1
ATOM 1340 N N . VAL A 1 181 ? 2.800 4.694 9.924 1.00 97.44 181 VAL A N 1
ATOM 1341 C CA . VAL A 1 181 ? 2.005 4.245 8.775 1.00 97.44 181 VAL A CA 1
ATOM 1342 C C . VAL A 1 181 ? 0.583 3.971 9.233 1.00 97.44 181 VAL A C 1
ATOM 1344 O O . VAL A 1 181 ? 0.353 3.062 10.029 1.00 97.44 181 VAL A O 1
ATOM 1347 N N . HIS A 1 182 ? -0.368 4.734 8.703 1.00 98.44 182 HIS A N 1
ATOM 1348 C CA . HIS A 1 182 ? -1.785 4.535 8.966 1.00 98.44 182 HIS A CA 1
ATOM 1349 C C . HIS A 1 182 ? -2.400 3.662 7.876 1.00 98.44 182 HIS A C 1
ATOM 1351 O O . HIS A 1 182 ? -1.960 3.642 6.725 1.00 98.44 182 HIS A O 1
ATOM 1357 N N . GLY A 1 183 ? -3.434 2.930 8.254 1.00 98.50 183 GLY A N 1
ATOM 1358 C CA . GLY A 1 183 ? -4.154 2.043 7.366 1.00 98.50 183 GLY A CA 1
ATOM 1359 C C . GLY A 1 183 ? -5.419 1.516 8.017 1.00 98.50 183 GLY A C 1
ATOM 1360 O O . GLY A 1 183 ? -5.932 2.078 8.984 1.00 98.50 183 GLY A O 1
ATOM 1361 N N . VAL A 1 184 ? -5.929 0.419 7.477 1.00 98.69 184 VAL A N 1
ATOM 1362 C CA . VAL A 1 184 ? -7.178 -0.196 7.919 1.00 98.69 184 VAL A CA 1
ATOM 1363 C C . VAL A 1 184 ? -6.937 -1.670 8.187 1.00 98.69 184 VAL A C 1
ATOM 1365 O O . VAL A 1 184 ? -6.413 -2.387 7.331 1.00 98.69 184 VAL A O 1
ATOM 1368 N N . VAL A 1 185 ? -7.332 -2.135 9.367 1.00 98.69 185 VAL A N 1
ATOM 1369 C CA . VAL A 1 185 ? -7.404 -3.562 9.674 1.00 98.69 185 VAL A CA 1
ATOM 1370 C C . VAL A 1 185 ? -8.761 -4.071 9.225 1.00 98.69 185 VAL A C 1
ATOM 1372 O O . VAL A 1 185 ? -9.794 -3.637 9.724 1.00 98.69 185 VAL A O 1
ATOM 1375 N N . TYR A 1 186 ? -8.759 -5.016 8.293 1.00 98.44 186 TYR A N 1
ATOM 1376 C CA . TYR A 1 186 ? -9.949 -5.744 7.887 1.00 98.44 186 TYR A CA 1
ATOM 1377 C C . TYR A 1 186 ? -9.977 -7.120 8.530 1.00 98.44 186 TYR A C 1
ATOM 1379 O O . TYR A 1 186 ? -8.992 -7.860 8.487 1.00 98.44 186 TYR A O 1
ATOM 1387 N N . ARG A 1 187 ? -11.144 -7.503 9.045 1.00 97.75 187 ARG A N 1
ATOM 1388 C CA . ARG A 1 187 ? -11.449 -8.894 9.372 1.00 97.75 187 ARG A CA 1
ATOM 1389 C C . ARG A 1 187 ? -12.123 -9.543 8.173 1.00 97.75 187 ARG A C 1
ATOM 1391 O O . ARG A 1 187 ? -13.205 -9.120 7.768 1.00 97.75 187 ARG A O 1
ATOM 1398 N N . LEU A 1 188 ? -11.492 -10.572 7.624 1.00 97.69 188 LEU A N 1
ATOM 1399 C CA . LEU A 1 188 ? -11.969 -11.324 6.462 1.00 97.69 188 LEU A CA 1
ATOM 1400 C C . LEU A 1 188 ? -12.170 -12.795 6.825 1.00 97.69 188 LEU A C 1
ATOM 1402 O O . LEU A 1 188 ? -11.608 -13.274 7.810 1.00 97.69 188 LEU A O 1
ATOM 1406 N N . THR A 1 189 ? -12.927 -13.528 6.012 1.00 96.88 189 THR A N 1
ATOM 1407 C CA . THR A 1 189 ? -12.872 -14.999 6.027 1.00 9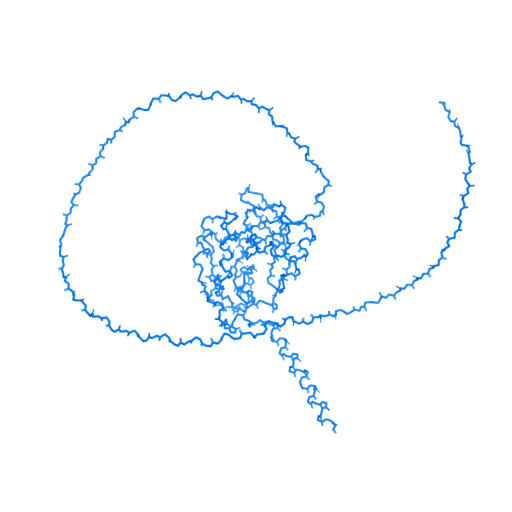6.88 189 THR A CA 1
ATOM 1408 C C . THR A 1 189 ? -11.551 -15.474 5.410 1.00 96.88 189 THR A C 1
ATOM 1410 O O . THR A 1 189 ? -10.959 -14.758 4.594 1.00 96.88 189 THR A O 1
ATOM 1413 N N . ARG A 1 190 ? -11.080 -16.682 5.743 1.00 97.00 190 ARG A N 1
ATOM 1414 C CA . ARG A 1 190 ? -9.890 -17.259 5.089 1.00 97.00 190 ARG A CA 1
ATOM 1415 C C . ARG A 1 190 ? -10.065 -17.355 3.573 1.00 97.00 190 ARG A C 1
ATOM 1417 O O . ARG A 1 190 ? -9.167 -16.961 2.836 1.00 97.00 190 ARG A O 1
ATOM 1424 N N . ALA A 1 191 ? -11.232 -17.805 3.111 1.00 96.69 191 ALA A N 1
ATOM 1425 C CA . ALA A 1 191 ? -11.526 -17.937 1.686 1.00 96.69 191 ALA A CA 1
ATOM 1426 C C . ALA A 1 191 ? -11.429 -16.597 0.934 1.00 96.69 191 ALA A C 1
ATOM 1428 O O . ALA A 1 191 ? -10.894 -16.544 -0.174 1.00 96.69 191 ALA A O 1
ATOM 1429 N N . ASP A 1 192 ? -11.913 -15.504 1.529 1.00 97.81 192 ASP A N 1
ATOM 1430 C CA . ASP A 1 192 ? -11.806 -14.169 0.934 1.00 97.81 192 ASP A CA 1
ATOM 1431 C C . ASP A 1 192 ? -10.375 -13.623 0.988 1.00 97.81 192 ASP A C 1
ATOM 1433 O O . ASP A 1 192 ? -9.921 -12.980 0.038 1.00 97.81 192 ASP A O 1
ATOM 1437 N N . PHE A 1 193 ? -9.631 -13.928 2.053 1.00 97.75 193 PHE A N 1
ATOM 1438 C CA . PHE A 1 193 ? -8.209 -13.606 2.123 1.00 97.75 193 PHE A CA 1
ATOM 1439 C C . PHE A 1 193 ? -7.411 -14.325 1.022 1.00 97.75 193 PHE A C 1
ATOM 1441 O O . PHE A 1 193 ? -6.593 -13.698 0.352 1.00 97.75 193 PHE A O 1
ATOM 1448 N N . ASP A 1 194 ? -7.700 -15.596 0.739 1.00 97.12 194 ASP A N 1
ATOM 1449 C CA . ASP A 1 194 ? -7.036 -16.348 -0.334 1.00 97.12 194 ASP A CA 1
ATOM 1450 C C . ASP A 1 194 ? -7.330 -15.768 -1.728 1.00 97.12 194 ASP A C 1
ATOM 1452 O O . ASP A 1 194 ? -6.460 -15.770 -2.606 1.00 97.12 194 ASP A O 1
ATOM 1456 N N . LYS A 1 195 ? -8.540 -15.231 -1.955 1.00 96.94 195 LYS A N 1
ATOM 1457 C CA . LYS A 1 195 ? -8.847 -14.473 -3.182 1.00 96.94 195 LYS A CA 1
ATOM 1458 C C . LYS A 1 195 ? -7.968 -13.232 -3.287 1.00 96.94 195 LYS A C 1
ATOM 1460 O O . LYS A 1 195 ? -7.447 -12.953 -4.366 1.00 96.94 195 LYS A O 1
ATOM 1465 N N . LEU A 1 196 ? -7.789 -12.511 -2.180 1.00 96.69 196 LEU A N 1
ATOM 1466 C CA . LEU A 1 196 ? -6.954 -11.317 -2.136 1.00 96.69 196 LEU A CA 1
ATOM 1467 C C . LEU A 1 196 ? -5.490 -11.660 -2.448 1.00 96.69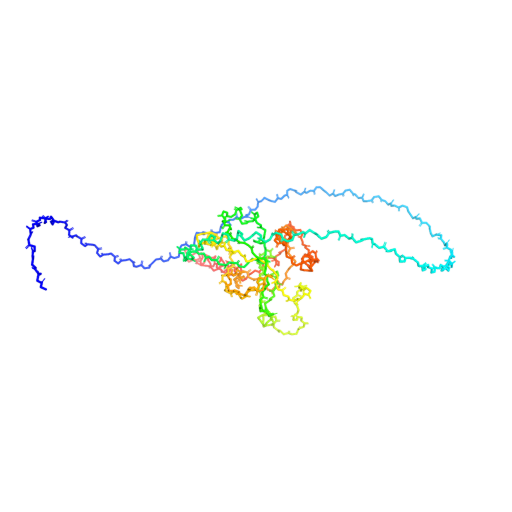 196 LEU A C 1
ATOM 1469 O O . LEU A 1 196 ? -4.908 -11.044 -3.337 1.00 96.69 196 LEU A O 1
ATOM 1473 N N . VAL A 1 197 ? -4.941 -12.712 -1.830 1.00 96.94 197 VAL A N 1
ATOM 1474 C CA . VAL A 1 197 ? -3.576 -13.206 -2.095 1.00 96.94 197 VAL A CA 1
ATOM 1475 C C . VAL A 1 197 ? -3.362 -13.527 -3.576 1.00 96.94 197 VAL A C 1
ATOM 1477 O O . VAL A 1 197 ? -2.338 -13.158 -4.143 1.00 96.94 197 VAL A O 1
ATOM 1480 N N . LYS A 1 198 ? -4.342 -14.147 -4.246 1.00 96.25 198 LYS A N 1
ATOM 1481 C CA . LYS A 1 198 ? -4.263 -14.442 -5.691 1.00 96.25 198 LYS A CA 1
ATOM 1482 C C . LYS A 1 198 ? -4.214 -13.189 -6.573 1.00 96.25 198 LYS A C 1
ATOM 1484 O O . LYS A 1 198 ? -3.746 -13.275 -7.706 1.00 96.25 198 LYS A O 1
ATOM 1489 N N . LYS A 1 199 ? -4.734 -12.050 -6.103 1.00 94.94 199 LYS A N 1
ATOM 1490 C CA . LYS A 1 199 ? -4.762 -10.779 -6.848 1.00 94.94 199 LYS A CA 1
ATOM 1491 C C . LYS A 1 199 ? -3.549 -9.890 -6.559 1.00 94.94 199 LYS A C 1
ATOM 1493 O O . LYS A 1 199 ? -3.222 -9.061 -7.401 1.00 94.94 199 LYS A O 1
ATOM 1498 N N . GLU A 1 200 ? -2.877 -10.077 -5.426 1.00 94.06 200 GLU A N 1
ATOM 1499 C CA . GLU A 1 200 ? -1.684 -9.321 -5.010 1.00 94.06 200 GLU A CA 1
ATOM 1500 C C . GLU A 1 200 ? -0.385 -9.902 -5.596 1.00 94.06 200 GLU A C 1
ATOM 1502 O O . GLU A 1 200 ? 0.585 -10.193 -4.892 1.00 94.06 200 GLU A O 1
ATOM 1507 N N . GLY A 1 201 ? -0.368 -10.103 -6.917 1.00 92.12 201 GLY A N 1
ATOM 1508 C CA . GLY A 1 201 ? 0.813 -10.592 -7.625 1.00 92.12 201 GLY A CA 1
ATOM 1509 C C . GLY A 1 201 ? 2.033 -9.704 -7.364 1.00 92.12 201 GLY A C 1
ATOM 1510 O O . GLY A 1 201 ? 1.948 -8.483 -7.432 1.00 92.12 201 GLY A O 1
ATOM 1511 N N . GLY A 1 202 ? 3.176 -10.319 -7.057 1.00 93.75 202 GLY A N 1
ATOM 1512 C CA . GLY A 1 202 ? 4.414 -9.597 -6.748 1.00 93.75 202 GLY A CA 1
ATOM 1513 C C . GLY A 1 202 ? 4.544 -9.129 -5.294 1.00 93.75 202 GLY A C 1
ATOM 1514 O O . GLY A 1 202 ? 5.579 -8.562 -4.940 1.00 93.75 202 GLY A O 1
ATOM 1515 N N . TYR A 1 203 ? 3.560 -9.402 -4.437 1.00 97.81 203 TYR A N 1
ATOM 1516 C CA . TYR A 1 203 ? 3.662 -9.214 -2.991 1.00 97.81 203 TYR A CA 1
ATOM 1517 C C . TYR A 1 203 ? 3.857 -10.552 -2.261 1.00 97.81 203 TYR A C 1
ATOM 1519 O O . TYR A 1 203 ? 3.512 -11.625 -2.755 1.00 97.81 203 TYR A O 1
ATOM 1527 N N . VAL A 1 204 ? 4.427 -10.478 -1.063 1.00 97.50 204 VAL A N 1
ATOM 1528 C CA . VAL A 1 204 ? 4.489 -11.541 -0.058 1.00 97.50 204 VAL A CA 1
ATOM 1529 C C . VAL A 1 204 ? 3.686 -11.110 1.163 1.00 97.50 204 VAL A C 1
ATOM 1531 O O . VAL A 1 204 ? 3.574 -9.922 1.454 1.00 97.50 204 VAL A O 1
ATOM 1534 N N . VAL A 1 205 ? 3.106 -12.063 1.882 1.00 98.00 205 VAL A N 1
ATOM 1535 C CA . VAL A 1 205 ? 2.344 -11.769 3.099 1.00 98.00 205 VAL A CA 1
ATOM 1536 C C . VAL A 1 205 ? 3.287 -11.782 4.298 1.00 98.00 205 VAL A C 1
ATOM 1538 O O . VAL A 1 205 ? 3.991 -12.767 4.511 1.00 98.00 205 VAL A O 1
ATOM 1541 N N . GLN A 1 206 ? 3.275 -10.716 5.096 1.00 98.00 206 GLN A N 1
ATOM 1542 C CA . GLN A 1 206 ? 4.086 -10.581 6.302 1.00 98.00 206 GLN A CA 1
ATOM 1543 C C . GLN A 1 206 ? 3.210 -10.174 7.499 1.00 98.00 206 GLN A C 1
ATOM 1545 O O . GLN A 1 206 ? 2.352 -9.300 7.352 1.00 98.00 206 GLN A O 1
ATOM 1550 N N . PRO A 1 207 ? 3.394 -10.783 8.686 1.00 98.31 207 PRO A N 1
ATOM 1551 C CA . PRO A 1 207 ? 2.734 -10.313 9.895 1.00 98.31 207 PRO A CA 1
ATOM 1552 C C . PRO A 1 207 ? 3.312 -8.961 10.327 1.00 98.31 207 PRO A C 1
ATOM 1554 O O . PRO A 1 207 ? 4.528 -8.777 10.365 1.0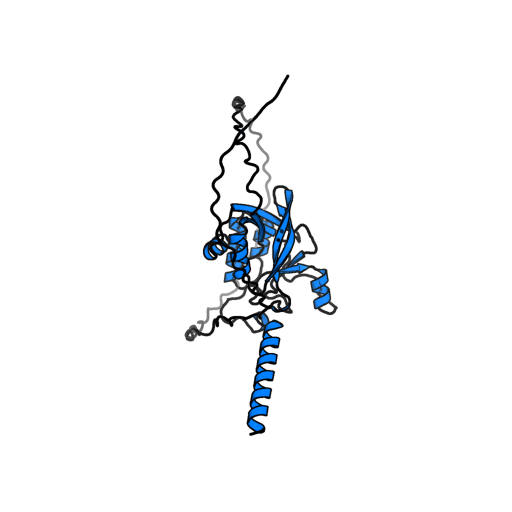0 98.31 207 PRO A O 1
ATOM 1557 N N . VAL A 1 208 ? 2.433 -8.030 10.680 1.00 98.25 208 VAL A N 1
ATOM 1558 C CA . VAL A 1 208 ? 2.774 -6.710 11.214 1.00 98.25 208 VAL A CA 1
ATOM 1559 C C . VAL A 1 208 ? 1.984 -6.448 12.492 1.00 98.25 208 VAL A C 1
ATOM 1561 O O . VAL A 1 208 ? 0.817 -6.832 12.603 1.00 98.25 208 VAL A O 1
ATOM 1564 N N . GLN A 1 209 ? 2.628 -5.804 13.464 1.00 98.50 209 GLN A N 1
ATOM 1565 C CA . GLN A 1 209 ? 1.966 -5.334 14.678 1.00 98.50 209 GLN A CA 1
ATOM 1566 C C . GLN A 1 209 ? 1.295 -3.996 14.392 1.00 98.50 209 GLN A C 1
ATOM 1568 O O . GLN A 1 209 ? 1.949 -3.052 13.942 1.00 98.50 209 GLN A O 1
ATOM 1573 N N . VAL A 1 210 ? -0.002 -3.922 14.662 1.00 98.56 210 VAL A N 1
ATOM 1574 C CA . VAL A 1 210 ? -0.821 -2.733 14.423 1.00 98.56 210 VAL A CA 1
ATOM 1575 C C . VAL A 1 210 ? -1.637 -2.395 15.662 1.00 98.56 210 VAL A C 1
ATOM 1577 O O . VAL A 1 210 ? -2.012 -3.283 16.428 1.00 98.56 210 VAL A O 1
ATOM 1580 N N . GLN A 1 211 ? -1.907 -1.111 15.858 1.00 98.56 211 GLN A N 1
ATOM 1581 C CA . GLN A 1 211 ? -2.759 -0.594 16.916 1.00 98.56 211 GLN A CA 1
ATOM 1582 C C . GLN A 1 211 ? -3.960 0.108 16.286 1.00 98.56 211 GLN A C 1
ATOM 1584 O O . GLN A 1 211 ? -3.795 1.066 15.536 1.00 98.56 211 GLN A O 1
ATOM 1589 N N . THR A 1 212 ? -5.172 -0.367 16.566 1.00 98.62 212 THR A N 1
ATOM 1590 C CA . THR A 1 212 ? -6.396 0.331 16.156 1.00 98.62 212 THR A CA 1
ATOM 1591 C C . THR A 1 212 ? -6.492 1.675 16.868 1.00 98.62 212 THR A C 1
ATOM 1593 O O . THR A 1 212 ? -5.945 1.841 17.958 1.00 98.62 212 THR A O 1
ATOM 1596 N N . TYR A 1 213 ? -7.244 2.622 16.316 1.00 98.06 213 TYR A N 1
ATOM 1597 C CA . TYR A 1 213 ? -7.418 3.936 16.948 1.00 98.06 213 TYR A CA 1
ATOM 1598 C C . TYR A 1 213 ? -8.090 3.861 18.325 1.00 98.06 213 TYR A C 1
ATOM 1600 O O . TYR A 1 213 ? -7.807 4.685 19.188 1.00 98.06 213 TYR A O 1
ATOM 1608 N N . ASP A 1 214 ? -8.878 2.813 18.573 1.00 97.50 214 ASP A N 1
ATOM 1609 C CA . ASP A 1 214 ? -9.444 2.512 19.897 1.00 97.50 214 ASP A CA 1
ATOM 1610 C C . ASP A 1 214 ? -8.402 1.989 20.913 1.00 97.50 214 ASP A C 1
ATOM 1612 O O . ASP A 1 214 ? -8.731 1.667 22.053 1.00 97.50 214 ASP A O 1
ATOM 1616 N N . GLY A 1 215 ? -7.133 1.871 20.511 1.00 97.81 215 GLY A N 1
ATOM 1617 C CA . GLY A 1 215 ? -6.010 1.470 21.356 1.00 97.81 215 GLY A CA 1
ATOM 1618 C C . GLY A 1 215 ? -5.697 -0.029 21.362 1.00 97.81 215 GLY A C 1
ATOM 1619 O O . GLY A 1 215 ? -4.700 -0.428 21.970 1.00 97.81 215 GLY A O 1
ATOM 1620 N N . HIS A 1 216 ? -6.484 -0.870 20.683 1.00 97.94 216 HIS A N 1
ATOM 1621 C CA . HIS A 1 216 ? -6.257 -2.315 20.638 1.00 97.94 216 HIS A CA 1
ATOM 1622 C C . HIS A 1 216 ? -5.068 -2.685 19.750 1.00 97.94 216 HIS A C 1
ATOM 1624 O O . HIS A 1 216 ? -5.038 -2.378 18.562 1.00 97.94 216 HIS A O 1
ATOM 1630 N N . VAL A 1 217 ? -4.110 -3.415 20.317 1.00 98.38 217 VAL A N 1
ATOM 1631 C CA . VAL A 1 217 ? -2.947 -3.928 19.584 1.00 98.38 217 VAL A CA 1
ATOM 1632 C C . VAL A 1 217 ? -3.224 -5.348 19.099 1.00 98.38 217 VAL A C 1
ATOM 1634 O O . VAL A 1 217 ? -3.650 -6.202 19.877 1.00 98.38 217 VAL A O 1
ATOM 1637 N N . CYS A 1 218 ? -2.965 -5.624 17.823 1.00 97.94 218 CYS A N 1
ATOM 1638 C CA . CYS A 1 218 ? -3.099 -6.958 17.244 1.00 97.94 218 CYS A CA 1
ATOM 1639 C C . CYS A 1 218 ? -2.054 -7.226 16.151 1.00 97.94 218 CYS A C 1
ATOM 1641 O O . CYS A 1 218 ? -1.432 -6.309 15.616 1.00 97.94 218 CYS A O 1
ATOM 1643 N N . THR A 1 219 ? -1.861 -8.505 15.820 1.00 98.44 219 THR A N 1
ATOM 1644 C CA . THR A 1 219 ? -1.059 -8.925 14.665 1.00 98.44 219 THR A CA 1
ATOM 1645 C C . THR A 1 219 ? -1.971 -9.072 13.454 1.00 98.44 219 THR A C 1
ATOM 1647 O O . THR A 1 219 ? -2.923 -9.854 13.486 1.00 98.44 219 THR A O 1
ATOM 1650 N N . ALA A 1 220 ? -1.665 -8.362 12.374 1.00 98.50 220 ALA A N 1
ATOM 1651 C CA . ALA A 1 220 ? -2.395 -8.445 11.115 1.00 98.50 220 ALA A CA 1
ATOM 1652 C C . ALA A 1 220 ? -1.455 -8.818 9.964 1.00 98.50 220 ALA A C 1
ATOM 1654 O O . ALA A 1 220 ? -0.254 -8.564 10.006 1.00 98.50 220 ALA A O 1
ATOM 1655 N N . LEU A 1 221 ? -1.999 -9.437 8.921 1.00 98.56 221 LEU A N 1
ATOM 1656 C CA . LEU A 1 221 ? -1.255 -9.795 7.718 1.00 98.56 221 LEU A CA 1
ATOM 1657 C C . LEU A 1 221 ? -1.243 -8.622 6.733 1.00 98.56 221 LEU A C 1
ATOM 1659 O O . LEU A 1 221 ? -2.300 -8.193 6.267 1.00 98.56 221 LEU A O 1
ATOM 1663 N N . ALA A 1 222 ? -0.063 -8.124 6.385 1.00 98.56 222 ALA A N 1
ATOM 1664 C CA . ALA A 1 222 ? 0.125 -7.096 5.369 1.00 98.56 222 ALA A CA 1
ATOM 1665 C C . ALA A 1 222 ? 0.785 -7.687 4.119 1.00 98.56 222 ALA A C 1
ATOM 1667 O O . ALA A 1 222 ? 1.621 -8.586 4.200 1.00 98.56 222 ALA A O 1
ATOM 1668 N N . PHE A 1 223 ? 0.430 -7.161 2.952 1.00 98.44 223 PHE A N 1
ATOM 1669 C CA . PHE A 1 223 ? 1.137 -7.456 1.709 1.00 98.44 223 PHE A CA 1
ATOM 1670 C C . PHE A 1 223 ? 2.379 -6.579 1.645 1.00 98.44 223 PHE A C 1
ATOM 1672 O O . PHE A 1 223 ? 2.256 -5.375 1.784 1.00 98.44 223 PHE A O 1
ATOM 1679 N N . VAL A 1 224 ? 3.563 -7.141 1.443 1.00 97.94 224 VAL A N 1
ATOM 1680 C CA . VAL A 1 224 ? 4.842 -6.423 1.312 1.00 97.94 224 VAL A CA 1
ATOM 1681 C C . VAL A 1 224 ? 5.482 -6.829 -0.009 1.00 97.94 224 VAL A C 1
ATOM 1683 O O . VAL A 1 224 ? 5.353 -7.974 -0.426 1.00 97.94 224 VAL A O 1
ATOM 1686 N N . SER A 1 225 ? 6.120 -5.908 -0.727 1.00 97.25 225 SER A N 1
ATOM 1687 C CA . SER A 1 225 ? 6.679 -6.222 -2.048 1.00 97.25 225 SER A CA 1
ATOM 1688 C C . SER A 1 225 ? 7.691 -7.353 -1.974 1.00 97.25 225 SER A C 1
ATOM 1690 O O . SER A 1 225 ? 8.630 -7.314 -1.179 1.00 97.25 225 SER A O 1
ATOM 1692 N N . ASN A 1 226 ? 7.551 -8.324 -2.871 1.00 96.19 226 ASN A N 1
ATOM 1693 C CA . ASN A 1 226 ? 8.597 -9.302 -3.112 1.00 96.19 226 ASN A CA 1
ATOM 1694 C C . ASN A 1 226 ? 9.846 -8.566 -3.646 1.00 96.19 226 ASN A C 1
ATOM 1696 O O . ASN A 1 226 ? 9.705 -7.743 -4.557 1.00 96.19 226 ASN A O 1
ATOM 1700 N N . PRO A 1 227 ? 11.062 -8.864 -3.151 1.00 94.19 227 PRO A N 1
ATOM 1701 C CA . PRO A 1 227 ? 12.298 -8.251 -3.642 1.00 94.19 227 PRO A CA 1
ATOM 1702 C C . PRO A 1 227 ? 12.465 -8.280 -5.171 1.00 94.19 227 PRO A C 1
ATOM 1704 O O . PRO A 1 227 ? 13.010 -7.342 -5.744 1.00 94.19 227 PRO A O 1
ATOM 1707 N N . LEU A 1 228 ? 11.940 -9.303 -5.858 1.00 94.25 228 LEU A N 1
ATOM 1708 C CA . LEU A 1 228 ? 12.002 -9.420 -7.322 1.00 94.25 228 LEU A CA 1
ATOM 1709 C C . LEU A 1 228 ? 11.091 -8.438 -8.075 1.00 94.25 228 LEU A C 1
ATOM 1711 O O . LEU A 1 228 ? 11.293 -8.214 -9.270 1.00 94.25 228 LEU A O 1
ATOM 1715 N N . PHE A 1 229 ? 10.087 -7.880 -7.401 1.00 95.19 229 PHE A N 1
ATOM 1716 C CA . PHE A 1 229 ? 9.120 -6.909 -7.929 1.00 95.19 229 PHE A CA 1
ATOM 1717 C C . PHE A 1 229 ? 9.317 -5.511 -7.334 1.00 95.19 229 PHE A C 1
ATOM 1719 O O . PHE A 1 229 ? 8.590 -4.576 -7.669 1.00 95.19 229 PHE A O 1
ATOM 1726 N N . LYS A 1 230 ? 10.312 -5.364 -6.458 1.00 94.88 230 LYS A N 1
ATOM 1727 C CA . LYS A 1 230 ? 10.670 -4.099 -5.840 1.00 94.88 230 LYS A CA 1
ATOM 1728 C C . LYS A 1 230 ? 11.568 -3.295 -6.782 1.00 94.88 230 LYS A C 1
ATOM 1730 O O . LYS A 1 230 ? 12.500 -3.819 -7.391 1.00 94.88 230 LYS A O 1
ATOM 1735 N N . LEU A 1 231 ? 11.261 -2.014 -6.905 1.00 93.88 231 LEU A N 1
ATOM 1736 C CA . LEU A 1 231 ? 12.033 -1.020 -7.625 1.00 93.88 231 LEU A CA 1
ATOM 1737 C C . LEU A 1 231 ? 13.265 -0.627 -6.798 1.00 93.88 231 LEU A C 1
ATOM 1739 O O . LEU A 1 231 ? 13.184 -0.548 -5.566 1.00 93.88 231 LEU A O 1
ATOM 1743 N N . PRO A 1 232 ? 14.401 -0.340 -7.453 1.00 90.75 232 PRO A N 1
ATOM 1744 C CA . PRO A 1 232 ? 15.613 0.084 -6.758 1.00 90.75 232 PRO A CA 1
ATOM 1745 C C . PRO A 1 232 ? 15.410 1.424 -6.035 1.00 90.75 232 PRO A C 1
ATOM 1747 O O . PRO A 1 232 ? 15.839 1.590 -4.892 1.00 90.75 232 PRO A O 1
ATOM 1750 N N . GLN A 1 233 ? 14.675 2.344 -6.664 1.00 91.19 233 GLN A N 1
ATOM 1751 C CA . GLN A 1 233 ? 14.405 3.687 -6.161 1.00 91.19 233 GLN A CA 1
ATOM 1752 C C . GLN A 1 233 ? 12.904 3.917 -5.971 1.00 91.19 233 GLN A C 1
ATOM 1754 O O . GLN A 1 233 ? 12.077 3.341 -6.677 1.00 91.19 233 GLN A O 1
ATOM 1759 N N . GLU A 1 234 ? 12.567 4.768 -5.005 1.00 93.19 234 GLU A N 1
ATOM 1760 C CA . GLU A 1 234 ? 11.206 5.253 -4.799 1.00 93.19 234 GLU A CA 1
ATOM 1761 C C . GLU A 1 234 ? 10.765 6.200 -5.921 1.00 93.19 234 GLU A C 1
ATOM 1763 O O . GLU A 1 234 ? 11.472 7.141 -6.294 1.00 93.19 234 GLU A O 1
ATOM 1768 N N . VAL A 1 235 ? 9.570 5.953 -6.454 1.00 95.44 235 VAL A N 1
ATOM 1769 C CA . VAL A 1 235 ? 8.973 6.720 -7.554 1.00 95.44 235 VAL A CA 1
ATOM 1770 C C . VAL A 1 235 ? 7.699 7.424 -7.088 1.00 95.44 235 VAL A C 1
ATOM 1772 O O . VAL A 1 235 ? 7.114 7.063 -6.074 1.00 95.44 235 VAL A O 1
ATOM 1775 N N . SER A 1 236 ? 7.258 8.452 -7.813 1.00 96.62 236 SER A N 1
ATOM 1776 C CA . SER A 1 236 ? 5.973 9.095 -7.512 1.00 96.62 236 SER A CA 1
ATOM 1777 C C . SER A 1 236 ? 4.824 8.165 -7.920 1.00 96.62 236 SER A C 1
ATOM 1779 O O . SER A 1 236 ? 4.852 7.645 -9.032 1.00 96.62 236 SER A O 1
ATOM 1781 N N . PRO A 1 237 ? 3.798 7.944 -7.086 1.00 97.69 237 PRO A N 1
ATOM 1782 C CA . PRO A 1 237 ? 2.661 7.119 -7.477 1.00 97.69 237 PRO A CA 1
ATOM 1783 C C . PRO A 1 237 ? 1.870 7.738 -8.637 1.00 97.69 237 PRO A C 1
ATOM 1785 O O . PRO A 1 237 ? 1.876 8.954 -8.856 1.00 97.69 237 PRO A O 1
ATOM 1788 N N . THR A 1 238 ? 1.125 6.901 -9.361 1.00 98.06 238 THR A N 1
ATOM 1789 C CA . THR A 1 238 ? 0.173 7.403 -10.360 1.00 98.06 238 THR A CA 1
ATOM 1790 C C . THR A 1 238 ? -1.003 8.108 -9.695 1.00 98.06 238 THR A C 1
ATOM 1792 O O . THR A 1 238 ? -1.450 7.711 -8.616 1.00 98.06 238 THR A O 1
ATOM 1795 N N . GLU A 1 239 ? -1.551 9.115 -10.370 1.00 97.81 239 GLU A N 1
ATOM 1796 C CA . GLU A 1 239 ? -2.727 9.850 -9.899 1.00 97.81 239 GLU A CA 1
ATOM 1797 C C . GLU A 1 239 ? -3.912 8.913 -9.621 1.00 97.81 239 GLU A C 1
ATOM 1799 O O . GLU A 1 239 ? -4.499 8.951 -8.543 1.00 97.81 239 GLU A O 1
ATOM 1804 N N . GLN A 1 240 ? -4.202 7.990 -10.545 1.00 97.31 240 GLN A N 1
ATOM 1805 C CA . GLN A 1 240 ? -5.294 7.022 -10.394 1.00 97.31 240 GLN A CA 1
ATOM 1806 C C . GLN A 1 240 ? -5.107 6.086 -9.196 1.00 97.31 240 GLN A C 1
ATOM 1808 O O . GLN A 1 240 ? -6.080 5.686 -8.556 1.00 97.31 240 GLN A O 1
ATOM 1813 N N . TYR A 1 241 ? -3.867 5.682 -8.914 1.00 97.94 241 TYR A N 1
ATOM 1814 C CA . TYR A 1 241 ? -3.578 4.849 -7.755 1.00 97.94 241 TYR A CA 1
ATOM 1815 C C . TYR A 1 241 ? -3.772 5.639 -6.464 1.00 97.94 241 TYR A C 1
ATOM 1817 O O . TYR A 1 241 ? -4.486 5.186 -5.570 1.00 97.94 241 TYR A O 1
ATOM 1825 N N . LEU A 1 242 ? -3.182 6.832 -6.382 1.00 98.06 242 LEU A N 1
ATOM 1826 C CA . LEU A 1 242 ? -3.235 7.636 -5.170 1.00 98.06 242 LEU A CA 1
ATOM 1827 C C . LEU A 1 242 ? -4.646 8.172 -4.887 1.00 98.06 242 LEU A C 1
ATOM 1829 O O . LEU A 1 242 ? -5.020 8.269 -3.723 1.00 98.06 242 LEU A O 1
ATOM 1833 N N . ALA A 1 243 ? -5.457 8.432 -5.916 1.00 98.19 243 ALA A N 1
ATOM 1834 C CA . ALA A 1 243 ? -6.876 8.750 -5.760 1.00 98.19 243 ALA A CA 1
ATOM 1835 C C . ALA A 1 243 ? -7.608 7.662 -4.957 1.00 98.19 243 ALA A C 1
ATOM 1837 O O . ALA A 1 243 ? -8.245 7.968 -3.954 1.00 98.19 243 ALA A O 1
ATOM 1838 N N . LYS A 1 244 ? -7.408 6.379 -5.295 1.00 98.25 244 LYS A N 1
ATOM 1839 C CA . LYS A 1 244 ? -7.999 5.257 -4.541 1.00 98.25 244 LYS A CA 1
ATOM 1840 C C . LYS A 1 244 ? -7.506 5.208 -3.099 1.00 98.25 244 LYS A C 1
ATOM 1842 O O . LYS A 1 244 ? -8.289 4.932 -2.199 1.00 98.25 244 LYS A O 1
ATOM 1847 N N . VAL A 1 245 ? -6.214 5.449 -2.878 1.00 98.44 245 VAL A N 1
ATOM 1848 C CA . VAL A 1 245 ? -5.621 5.483 -1.530 1.00 98.44 245 VAL A CA 1
ATOM 1849 C C . VAL A 1 245 ? -6.263 6.595 -0.696 1.00 98.44 245 VAL A C 1
ATOM 1851 O O . VAL A 1 245 ? -6.655 6.344 0.438 1.00 98.44 245 VAL A O 1
ATOM 1854 N N . ARG A 1 246 ? -6.422 7.796 -1.265 1.00 98.44 246 ARG A N 1
ATOM 1855 C CA . ARG A 1 246 ? -7.041 8.960 -0.609 1.00 98.44 246 ARG A CA 1
ATOM 1856 C C . ARG A 1 246 ? -8.522 8.735 -0.315 1.00 98.44 246 ARG A C 1
ATOM 1858 O O . ARG A 1 246 ? -8.942 8.957 0.813 1.00 98.44 246 ARG A O 1
ATOM 1865 N N . GLU A 1 247 ? -9.283 8.238 -1.289 1.00 98.44 247 GLU A N 1
ATOM 1866 C CA . GLU A 1 247 ? -10.687 7.848 -1.102 1.00 98.44 247 GLU A CA 1
ATOM 1867 C C . GLU A 1 247 ? -10.818 6.805 0.012 1.00 98.44 247 GLU A C 1
ATOM 1869 O O . GLU A 1 247 ? -11.600 6.980 0.936 1.00 98.44 247 GLU A O 1
ATOM 1874 N N . GLY A 1 248 ? -9.981 5.762 -0.010 1.00 98.38 248 GLY A N 1
ATOM 1875 C CA . GLY A 1 248 ? -9.960 4.752 1.043 1.00 98.38 248 GLY A CA 1
ATOM 1876 C C . GLY A 1 248 ? -9.602 5.326 2.414 1.00 98.38 248 GLY A C 1
ATOM 1877 O O . GLY A 1 248 ? -10.209 4.951 3.411 1.00 98.38 248 GLY A O 1
ATOM 1878 N N . ALA A 1 249 ? -8.651 6.255 2.490 1.00 98.50 249 ALA A N 1
ATOM 1879 C CA . ALA A 1 249 ? -8.305 6.910 3.747 1.00 98.50 249 ALA A CA 1
ATOM 1880 C C . ALA A 1 249 ? -9.479 7.732 4.310 1.00 98.50 249 ALA A C 1
ATOM 1882 O O . ALA A 1 249 ? -9.759 7.657 5.507 1.00 98.50 249 ALA A O 1
ATOM 1883 N N . ALA A 1 250 ? -10.193 8.463 3.449 1.00 98.38 250 ALA A N 1
ATOM 1884 C CA . ALA A 1 250 ? -11.373 9.237 3.826 1.00 98.38 250 ALA A CA 1
ATOM 1885 C C . ALA A 1 250 ? -12.549 8.333 4.246 1.00 98.38 250 ALA A C 1
ATOM 1887 O O . ALA A 1 250 ? -13.127 8.533 5.313 1.00 98.38 250 ALA A O 1
ATOM 1888 N N . ASP A 1 251 ? -12.847 7.286 3.469 1.00 98.00 251 ASP A N 1
ATOM 1889 C CA . ASP A 1 251 ? -13.958 6.344 3.697 1.00 98.00 251 ASP A CA 1
ATOM 1890 C C . ASP A 1 251 ? -13.839 5.532 4.996 1.00 98.00 251 ASP A C 1
ATOM 1892 O O . ASP A 1 251 ? -14.825 4.955 5.471 1.00 98.00 251 ASP A O 1
ATOM 1896 N N . ASN A 1 252 ? -12.624 5.414 5.534 1.00 98.25 252 ASN A N 1
ATOM 1897 C CA . ASN A 1 252 ? -12.346 4.726 6.794 1.00 98.25 252 ASN A CA 1
ATOM 1898 C C . ASN A 1 252 ? -11.962 5.697 7.920 1.00 98.25 252 ASN A C 1
ATOM 1900 O O . ASN A 1 252 ? -11.506 5.242 8.964 1.00 98.25 252 ASN A O 1
ATOM 1904 N N . TYR A 1 253 ? -12.158 7.006 7.722 1.00 97.88 253 TYR A N 1
ATOM 1905 C CA . TYR A 1 253 ? -11.915 8.042 8.728 1.00 97.88 253 TYR A CA 1
ATOM 1906 C C . TYR A 1 253 ? -10.508 7.968 9.341 1.00 97.88 253 TYR A C 1
ATOM 1908 O O . TYR A 1 253 ? -10.344 8.038 10.560 1.00 97.88 253 TYR A O 1
ATOM 1916 N N . LEU A 1 254 ? -9.479 7.814 8.495 1.00 98.44 254 LEU A N 1
ATOM 1917 C CA . LEU A 1 254 ? -8.092 7.889 8.961 1.00 98.44 254 LEU A CA 1
ATOM 1918 C C . LEU A 1 254 ? -7.783 9.270 9.552 1.00 98.44 254 LEU A C 1
ATOM 1920 O O . LEU A 1 254 ? -8.562 10.213 9.420 1.00 98.44 254 LEU A O 1
ATOM 1924 N N . ASP A 1 255 ? -6.627 9.397 10.200 1.00 98.00 255 ASP A N 1
ATOM 1925 C CA . ASP A 1 255 ? -6.273 10.624 10.912 1.00 98.00 255 ASP A CA 1
ATOM 1926 C C . ASP A 1 255 ? -6.221 11.809 9.924 1.00 98.00 255 ASP A C 1
ATOM 1928 O O . ASP A 1 255 ? -5.645 11.658 8.840 1.00 98.0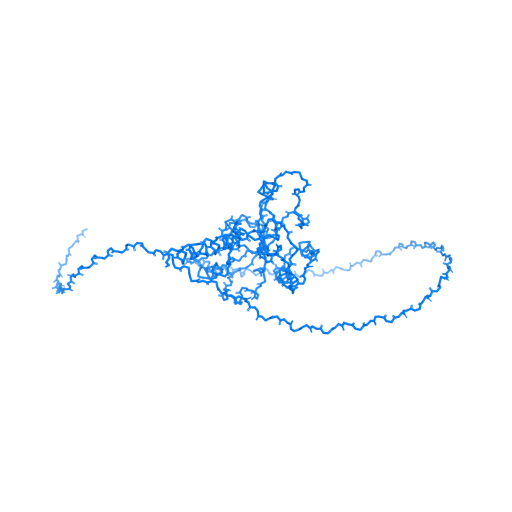0 255 ASP A O 1
ATOM 1932 N N . PRO A 1 256 ? -6.813 12.977 10.243 1.00 97.81 256 PRO A N 1
ATOM 1933 C CA . PRO A 1 256 ? -6.824 14.120 9.332 1.00 97.81 256 PRO A CA 1
ATOM 1934 C C . PRO A 1 256 ? -5.429 14.592 8.902 1.00 97.81 256 PRO A C 1
ATOM 1936 O O . PRO A 1 256 ? -5.254 14.985 7.748 1.00 97.81 256 PRO A O 1
ATOM 1939 N N . ASN A 1 257 ? -4.420 14.515 9.777 1.00 97.62 257 ASN A N 1
ATOM 1940 C CA . ASN A 1 257 ? -3.043 14.854 9.415 1.00 97.62 257 ASN A CA 1
ATOM 1941 C C . ASN A 1 257 ? -2.473 13.822 8.442 1.00 97.62 257 ASN A C 1
ATOM 1943 O O . ASN A 1 257 ? -1.797 14.189 7.481 1.00 97.62 257 ASN A O 1
ATOM 1947 N N . TYR A 1 258 ? -2.795 12.540 8.627 1.00 97.88 258 TYR A N 1
ATOM 1948 C CA . TYR A 1 258 ? -2.408 11.502 7.675 1.00 97.88 258 TYR A CA 1
ATOM 1949 C C . TYR A 1 258 ? -3.087 11.688 6.309 1.00 97.88 258 TYR A C 1
ATOM 1951 O O . TYR A 1 258 ? -2.450 11.553 5.263 1.00 97.88 258 TYR A O 1
ATOM 1959 N N . GLN A 1 259 ? -4.367 12.069 6.288 1.00 98.25 259 GLN A N 1
ATOM 1960 C CA . GLN A 1 259 ? -5.077 12.409 5.049 1.00 98.25 259 GLN A CA 1
ATOM 1961 C C . GLN A 1 259 ? -4.460 13.635 4.350 1.00 98.25 259 GLN A C 1
ATOM 1963 O O . GLN A 1 259 ? -4.303 13.639 3.122 1.00 98.25 259 GLN A O 1
ATOM 1968 N N . ALA A 1 260 ? -4.059 14.655 5.115 1.00 97.62 260 ALA A N 1
ATOM 1969 C CA . ALA A 1 260 ? -3.342 15.818 4.594 1.00 97.62 260 ALA A CA 1
ATOM 1970 C C . ALA A 1 260 ? -1.980 15.420 4.002 1.00 97.62 260 ALA A C 1
ATOM 1972 O O . ALA A 1 260 ? -1.645 15.840 2.893 1.00 97.62 260 ALA A O 1
ATOM 1973 N N . PHE A 1 261 ? -1.242 14.532 4.676 1.00 97.12 261 PHE A N 1
ATOM 1974 C CA . PHE A 1 261 ? -0.003 13.949 4.161 1.00 97.12 261 PHE A CA 1
ATOM 1975 C C . PHE A 1 261 ? -0.229 13.247 2.812 1.00 97.12 261 PHE A C 1
ATOM 1977 O O . PHE A 1 261 ? 0.442 13.576 1.833 1.00 97.12 261 PHE A O 1
ATOM 1984 N N . LEU A 1 262 ? -1.215 12.346 2.715 1.00 97.81 262 LEU A N 1
ATOM 1985 C CA . LEU A 1 262 ? -1.539 11.649 1.461 1.00 97.81 262 LEU A CA 1
ATOM 1986 C C . LEU A 1 262 ? -1.921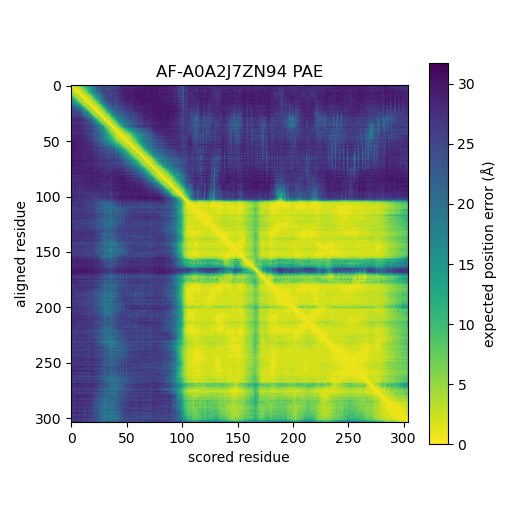 12.623 0.335 1.00 97.81 262 LEU A C 1
ATOM 1988 O O . LEU A 1 262 ? -1.639 12.376 -0.843 1.00 97.81 262 LEU A O 1
ATOM 1992 N N . SER A 1 263 ? -2.559 13.740 0.680 1.00 97.31 263 SER A N 1
ATOM 1993 C CA . SER A 1 263 ? -2.925 14.803 -0.262 1.00 97.31 263 SER A CA 1
ATOM 1994 C C . SER A 1 263 ? -1.708 15.586 -0.767 1.00 97.31 263 SER A C 1
ATOM 1996 O O . SER A 1 263 ? -1.696 16.002 -1.923 1.00 97.31 263 SER A O 1
ATOM 1998 N N . GLY A 1 264 ? -0.656 15.710 0.046 1.00 96.75 264 GLY A N 1
ATOM 1999 C CA . GLY A 1 264 ? 0.603 16.370 -0.317 1.00 96.75 264 GLY A CA 1
ATOM 2000 C C . GLY A 1 264 ? 1.544 15.547 -1.207 1.00 96.75 264 GLY A C 1
ATOM 2001 O O . GLY A 1 264 ? 2.495 16.095 -1.763 1.00 96.75 264 GLY A O 1
ATOM 2002 N N . ILE A 1 265 ? 1.305 14.242 -1.377 1.00 96.75 265 ILE A N 1
ATOM 2003 C CA . ILE A 1 265 ? 2.151 13.384 -2.222 1.00 96.75 265 ILE A CA 1
ATOM 2004 C C . ILE A 1 265 ? 2.010 13.784 -3.701 1.00 96.75 265 ILE A C 1
ATOM 2006 O O . ILE A 1 265 ? 0.912 13.778 -4.266 1.00 96.75 265 ILE A O 1
ATOM 2010 N N . SER A 1 266 ? 3.146 14.091 -4.338 1.00 96.69 266 SER A N 1
ATOM 2011 C CA . SER A 1 266 ? 3.223 14.373 -5.779 1.00 96.69 266 SER A CA 1
ATOM 2012 C C . SER A 1 266 ? 2.899 13.130 -6.612 1.00 96.69 266 SER A C 1
ATOM 2014 O O . SER A 1 266 ? 3.348 12.026 -6.300 1.00 96.69 266 SER A O 1
ATOM 2016 N N . THR A 1 267 ? 2.143 13.314 -7.696 1.00 97.31 267 THR A N 1
ATOM 2017 C CA . THR A 1 267 ? 1.709 12.222 -8.580 1.00 97.31 267 THR A CA 1
ATOM 2018 C C . THR A 1 267 ? 2.189 12.422 -10.008 1.00 97.31 267 THR A C 1
ATOM 2020 O O . THR A 1 267 ? 2.581 13.520 -10.402 1.00 97.31 267 THR A O 1
ATOM 2023 N N . VAL A 1 268 ? 2.160 11.338 -10.781 1.00 96.94 268 VAL A N 1
ATOM 2024 C CA . VAL A 1 268 ? 2.353 11.362 -12.234 1.00 96.94 268 VAL A CA 1
ATOM 2025 C C . VAL A 1 268 ? 1.104 10.865 -12.952 1.00 96.94 268 VAL A C 1
ATOM 2027 O O . VAL A 1 268 ? 0.331 10.062 -12.415 1.00 96.94 268 VAL A O 1
ATOM 2030 N N . THR A 1 269 ? 0.919 11.308 -14.192 1.00 96.38 269 THR A N 1
ATOM 2031 C CA . THR A 1 269 ? -0.122 10.768 -15.067 1.00 96.38 269 THR A CA 1
ATOM 2032 C C . THR A 1 269 ? 0.199 9.311 -15.421 1.00 96.38 269 THR A C 1
ATOM 2034 O O . THR A 1 269 ? 1.357 8.914 -15.545 1.00 96.38 269 THR A O 1
ATOM 2037 N N . GLY A 1 270 ? -0.835 8.474 -15.548 1.00 90.62 270 GLY A N 1
ATOM 2038 C CA . GLY A 1 270 ? -0.651 7.045 -15.838 1.00 90.62 270 GLY A CA 1
ATOM 2039 C C . GLY A 1 270 ? -0.237 6.742 -17.285 1.00 90.62 270 GLY A C 1
ATOM 2040 O O . GLY A 1 270 ? 0.264 5.654 -17.566 1.00 90.62 270 GLY A O 1
ATOM 2041 N N . ALA A 1 271 ? -0.441 7.681 -18.211 1.00 90.12 271 ALA A N 1
ATOM 2042 C CA . ALA A 1 271 ? -0.092 7.507 -19.615 1.00 90.12 271 ALA A CA 1
ATOM 2043 C C . ALA A 1 271 ? 1.425 7.653 -19.812 1.00 90.12 271 ALA A C 1
ATOM 2045 O O . ALA A 1 271 ? 1.988 8.709 -19.540 1.00 90.12 271 ALA A O 1
ATOM 2046 N N . GLY A 1 272 ? 2.082 6.598 -20.303 1.00 85.50 272 GLY A N 1
ATOM 2047 C CA . GLY A 1 272 ? 3.506 6.648 -20.649 1.00 85.50 272 GLY A CA 1
ATOM 2048 C C . GLY A 1 272 ? 4.457 6.592 -19.450 1.00 85.50 272 GLY A C 1
ATOM 2049 O O . GLY A 1 272 ? 5.472 7.287 -19.442 1.00 85.50 272 GLY A O 1
ATOM 2050 N N . LEU A 1 273 ? 4.157 5.766 -18.439 1.00 93.00 273 LEU A N 1
ATOM 2051 C CA . LEU A 1 273 ? 5.087 5.540 -17.328 1.00 93.00 273 LEU A CA 1
ATOM 2052 C C . LEU A 1 273 ? 6.465 5.103 -17.841 1.00 93.00 273 LEU A C 1
ATOM 2054 O O . LEU A 1 273 ? 6.590 4.124 -18.579 1.00 93.00 273 LEU A O 1
ATOM 2058 N N . GLY A 1 274 ? 7.501 5.832 -17.424 1.00 93.62 274 GLY A N 1
ATOM 2059 C CA . GLY A 1 274 ? 8.877 5.567 -17.831 1.00 93.62 274 GLY A CA 1
ATOM 2060 C C . GLY A 1 274 ? 9.411 4.223 -17.323 1.00 93.62 274 GLY A C 1
ATOM 2061 O O . GLY A 1 274 ? 8.847 3.591 -16.425 1.00 93.62 274 GLY A O 1
ATOM 2062 N N . ALA A 1 275 ? 10.546 3.788 -17.875 1.00 93.75 275 ALA A N 1
ATOM 2063 C CA . ALA A 1 275 ? 11.163 2.501 -17.545 1.00 93.75 275 ALA A CA 1
ATOM 2064 C C . ALA A 1 275 ? 11.447 2.326 -16.040 1.00 93.75 275 ALA A C 1
ATOM 2066 O O . ALA A 1 275 ? 11.389 1.205 -15.537 1.00 93.75 275 ALA A O 1
ATOM 2067 N N . GLN A 1 276 ? 11.674 3.417 -15.303 1.00 93.94 276 GLN A N 1
ATOM 2068 C CA . GLN A 1 276 ? 11.896 3.415 -13.856 1.00 93.94 276 GLN A CA 1
ATOM 2069 C C . GLN A 1 276 ? 10.743 2.805 -13.043 1.00 93.94 276 GLN A C 1
ATOM 2071 O O . GLN A 1 276 ? 10.986 2.306 -11.953 1.00 93.94 276 GLN A O 1
ATOM 2076 N N . TYR A 1 277 ? 9.517 2.768 -13.578 1.00 95.12 277 TYR A N 1
ATOM 2077 C CA . TYR A 1 277 ? 8.364 2.126 -12.930 1.00 95.12 277 TYR A CA 1
ATOM 2078 C C . TYR A 1 277 ? 8.341 0.602 -13.106 1.00 95.12 277 TYR A C 1
ATOM 2080 O O . TYR A 1 277 ? 7.572 -0.088 -12.439 1.00 95.12 277 TYR A O 1
ATOM 2088 N N . TYR A 1 278 ? 9.176 0.066 -13.998 1.00 94.25 278 TYR A N 1
ATOM 2089 C CA . TYR A 1 278 ? 9.171 -1.345 -14.386 1.00 94.25 278 TYR A CA 1
ATOM 2090 C C . TYR A 1 278 ? 10.558 -1.993 -14.343 1.00 94.25 278 TYR A C 1
ATOM 2092 O O . TYR A 1 278 ? 10.703 -3.153 -14.721 1.00 94.25 278 TYR A O 1
ATOM 2100 N N . ASN A 1 279 ? 11.590 -1.264 -13.915 1.00 92.31 279 ASN A N 1
ATOM 2101 C CA . ASN A 1 279 ? 12.956 -1.768 -13.804 1.00 92.31 279 ASN A CA 1
ATOM 2102 C C . ASN A 1 279 ? 13.125 -2.576 -12.512 1.00 92.31 279 ASN A C 1
ATOM 2104 O O . ASN A 1 279 ? 13.763 -2.136 -11.559 1.00 92.31 279 ASN A O 1
ATOM 2108 N N . THR A 1 280 ? 12.532 -3.765 -12.496 1.00 92.19 280 THR A N 1
ATOM 2109 C CA . THR A 1 280 ? 12.610 -4.734 -11.400 1.00 92.19 280 THR A CA 1
ATOM 2110 C C . THR A 1 280 ? 13.599 -5.863 -11.726 1.00 92.19 280 THR A C 1
ATOM 2112 O O . THR A 1 280 ? 13.802 -6.182 -12.903 1.00 92.19 280 THR A O 1
ATOM 2115 N N . PRO A 1 281 ? 14.189 -6.536 -10.717 1.00 88.94 281 PRO A N 1
ATOM 2116 C CA . PRO A 1 281 ? 15.054 -7.701 -10.938 1.00 88.94 281 PRO A CA 1
ATOM 2117 C C . PRO A 1 281 ? 14.401 -8.812 -11.777 1.00 88.94 281 PRO A C 1
ATOM 2119 O O . PRO A 1 281 ? 15.051 -9.403 -12.637 1.00 88.94 281 PRO A O 1
ATOM 2122 N N . SER A 1 282 ? 13.099 -9.056 -11.585 1.00 88.75 282 SER A N 1
ATOM 2123 C CA . SER A 1 282 ? 12.331 -10.050 -12.355 1.00 88.75 282 SER A CA 1
ATOM 2124 C C . SER A 1 282 ? 12.350 -9.799 -13.865 1.00 88.75 282 SER A C 1
ATOM 2126 O O . SER A 1 282 ? 12.456 -10.748 -14.644 1.00 88.75 282 SER A O 1
ATOM 2128 N N . LYS A 1 283 ? 12.309 -8.534 -14.297 1.00 86.38 283 LYS A N 1
ATOM 2129 C CA . LYS A 1 283 ? 12.382 -8.167 -15.717 1.00 86.38 283 LYS A CA 1
ATOM 2130 C C . LYS A 1 283 ? 13.727 -8.564 -16.329 1.00 86.38 283 LYS A C 1
ATOM 2132 O O . LYS A 1 283 ? 13.760 -9.133 -17.418 1.00 86.38 283 LYS A O 1
ATOM 2137 N N . TYR A 1 284 ? 14.824 -8.320 -15.612 1.00 86.88 284 TYR A N 1
ATOM 2138 C CA . TYR A 1 284 ? 16.162 -8.702 -16.067 1.00 86.88 284 TYR A CA 1
ATOM 2139 C C . TYR A 1 284 ? 16.333 -10.219 -16.122 1.00 86.88 284 TYR A C 1
ATOM 2141 O O . TYR A 1 284 ? 16.860 -10.719 -17.110 1.00 86.88 284 TYR A O 1
ATOM 2149 N N . MET A 1 285 ? 15.805 -10.957 -15.140 1.00 87.56 285 MET A N 1
ATOM 2150 C CA . MET A 1 285 ? 15.798 -12.425 -15.186 1.00 87.56 285 MET A CA 1
ATOM 2151 C C . MET A 1 285 ? 15.051 -12.959 -16.415 1.00 87.56 285 MET A C 1
ATOM 2153 O O . MET A 1 285 ? 15.536 -13.876 -17.077 1.00 87.56 285 MET A O 1
ATOM 2157 N N . GLY A 1 286 ? 13.911 -12.353 -16.766 1.00 85.56 286 GLY A N 1
ATOM 2158 C CA . GLY A 1 286 ? 13.173 -12.692 -17.983 1.00 85.56 286 GLY A CA 1
ATOM 2159 C C . GLY A 1 286 ? 13.994 -12.471 -19.258 1.00 85.56 286 GLY A C 1
ATOM 2160 O O . GLY A 1 286 ? 14.043 -13.350 -20.117 1.00 85.56 286 GLY A O 1
ATOM 2161 N N . TYR A 1 287 ? 14.696 -11.339 -19.371 1.00 88.38 287 TYR A N 1
ATOM 2162 C CA . TYR A 1 287 ? 15.573 -11.075 -20.517 1.00 88.38 287 TYR A CA 1
ATOM 2163 C C . TYR A 1 287 ? 16.779 -12.009 -20.574 1.00 88.38 287 TYR A C 1
ATOM 2165 O O . TYR A 1 287 ? 17.106 -12.495 -21.653 1.00 88.38 287 TYR A O 1
ATOM 2173 N N . SER A 1 288 ? 17.409 -12.305 -19.436 1.00 87.88 288 SER A N 1
ATOM 2174 C CA . SER A 1 288 ? 18.512 -13.264 -19.369 1.00 87.88 288 SER A CA 1
ATOM 2175 C C . SER A 1 288 ? 18.073 -14.655 -19.824 1.00 87.88 288 SER A C 1
ATOM 2177 O O . SER A 1 288 ? 18.796 -15.305 -20.576 1.00 87.88 288 SER A O 1
ATOM 2179 N N . PHE A 1 289 ? 16.873 -15.092 -19.433 1.00 92.75 289 PHE A N 1
ATOM 2180 C CA . PHE A 1 289 ? 16.311 -16.361 -19.887 1.00 92.75 289 PHE A CA 1
ATOM 2181 C C . PHE A 1 289 ? 16.055 -16.370 -21.400 1.00 92.75 289 PHE A C 1
ATOM 2183 O O . PHE A 1 289 ? 16.468 -17.304 -22.082 1.00 92.75 289 PHE A O 1
ATOM 2190 N N . LEU A 1 290 ? 15.433 -15.319 -21.945 1.00 93.62 290 LEU A N 1
ATOM 2191 C CA . LEU A 1 290 ? 15.187 -15.213 -23.388 1.00 93.62 290 LEU A CA 1
ATOM 2192 C C . LEU A 1 290 ? 16.485 -15.172 -24.201 1.00 93.62 290 LEU A C 1
ATOM 2194 O O . LEU A 1 290 ? 16.572 -15.819 -25.242 1.00 93.62 290 LEU A O 1
ATOM 2198 N N . LEU A 1 291 ? 17.502 -14.456 -23.715 1.00 94.44 291 LEU A N 1
ATOM 2199 C CA . LEU A 1 291 ? 18.824 -14.414 -24.335 1.00 94.44 291 LEU A CA 1
ATOM 2200 C C . LEU A 1 291 ? 19.454 -15.809 -24.342 1.00 94.44 291 LEU A C 1
ATOM 2202 O O . LEU A 1 291 ? 19.926 -16.254 -25.385 1.00 94.44 291 LEU A O 1
ATOM 2206 N N . LEU A 1 292 ? 19.413 -16.523 -23.213 1.00 95.12 292 LEU A N 1
ATOM 2207 C CA . LEU A 1 292 ? 19.943 -17.882 -23.108 1.00 95.12 292 LEU A CA 1
ATOM 2208 C C . LEU A 1 292 ? 19.242 -18.843 -24.081 1.00 95.12 292 LEU A C 1
ATOM 2210 O O . LEU A 1 292 ? 19.914 -19.576 -24.803 1.00 95.12 292 LEU A O 1
ATOM 2214 N N . VAL A 1 293 ? 17.908 -18.811 -24.149 1.00 95.44 293 VAL A N 1
ATOM 2215 C CA . VAL A 1 293 ? 17.127 -19.623 -25.100 1.00 95.44 293 VAL A CA 1
ATOM 2216 C C . VAL A 1 293 ? 17.475 -19.262 -26.546 1.00 95.44 293 VAL A C 1
ATOM 2218 O O . VAL A 1 293 ? 17.651 -20.156 -27.375 1.00 95.44 293 VAL A O 1
ATOM 2221 N N . GLY A 1 294 ? 17.633 -17.972 -26.850 1.00 95.81 294 GLY A N 1
ATOM 2222 C CA . GLY A 1 294 ? 18.069 -17.500 -28.163 1.00 95.81 294 GLY A CA 1
ATOM 2223 C C . GLY A 1 294 ? 19.450 -18.035 -28.544 1.00 95.81 294 GLY A C 1
ATOM 2224 O O . GLY A 1 294 ? 19.611 -18.572 -29.636 1.00 95.81 294 GLY A O 1
ATOM 2225 N N . LEU A 1 295 ? 20.421 -17.976 -27.627 1.00 96.75 295 LEU A N 1
ATOM 2226 C CA . LEU A 1 295 ? 21.766 -18.516 -27.848 1.00 96.75 295 LEU A CA 1
ATOM 2227 C C . LEU A 1 295 ? 21.756 -20.032 -28.070 1.00 96.75 295 LEU A C 1
ATOM 2229 O O . LEU A 1 295 ? 22.411 -20.506 -28.993 1.00 96.75 295 LEU A O 1
ATOM 2233 N N . ILE A 1 296 ? 20.991 -20.786 -27.272 1.00 96.31 296 ILE A N 1
ATOM 2234 C CA . ILE A 1 296 ? 20.844 -22.242 -27.446 1.00 96.31 296 ILE A CA 1
ATOM 2235 C C . ILE A 1 296 ? 20.231 -22.559 -28.815 1.00 96.31 296 ILE A C 1
ATOM 2237 O O . ILE A 1 296 ? 20.702 -23.456 -29.509 1.00 96.31 296 ILE A O 1
ATOM 2241 N N . THR A 1 297 ? 19.216 -21.797 -29.226 1.00 96.19 297 THR A N 1
ATOM 2242 C CA . THR A 1 297 ? 18.552 -21.978 -30.523 1.00 96.19 297 THR A CA 1
ATOM 2243 C C . THR A 1 297 ? 19.520 -21.711 -31.678 1.00 96.19 297 THR A C 1
ATOM 2245 O O . THR A 1 297 ? 19.625 -22.527 -32.587 1.00 96.19 297 THR A O 1
ATOM 2248 N N . VAL A 1 298 ? 20.282 -20.612 -31.629 1.00 96.25 298 VAL A N 1
ATOM 2249 C CA . VAL A 1 298 ? 21.294 -20.287 -32.651 1.00 96.25 298 VAL A CA 1
ATOM 2250 C C . VAL A 1 298 ? 22.390 -21.353 -32.708 1.00 96.25 298 VAL A C 1
ATOM 2252 O O . VAL A 1 298 ? 22.760 -21.783 -33.797 1.00 96.25 298 VAL A O 1
ATOM 2255 N N . ALA A 1 299 ? 22.879 -21.817 -31.554 1.00 96.12 299 ALA A N 1
ATOM 2256 C CA . ALA A 1 299 ? 23.888 -22.871 -31.491 1.00 96.12 299 ALA A CA 1
ATOM 2257 C C . ALA A 1 299 ? 23.388 -24.189 -32.105 1.00 96.12 299 ALA A C 1
ATOM 2259 O O . ALA A 1 299 ? 24.138 -24.839 -32.826 1.00 96.12 299 ALA A O 1
ATOM 2260 N N . PHE A 1 300 ? 22.122 -24.550 -31.870 1.00 96.94 300 PHE A N 1
ATOM 2261 C CA . PHE A 1 300 ? 21.501 -25.737 -32.458 1.00 96.94 300 PHE A CA 1
ATOM 2262 C C . PHE A 1 300 ? 21.436 -25.657 -33.991 1.00 96.94 300 PHE A C 1
ATOM 2264 O O . PHE A 1 300 ? 21.799 -26.614 -34.668 1.00 96.94 300 PHE A O 1
ATOM 2271 N N . PHE A 1 301 ? 21.042 -24.510 -34.554 1.00 96.62 301 PHE A N 1
ATOM 2272 C CA . PHE A 1 301 ? 20.995 -24.327 -36.012 1.00 96.62 301 PHE A CA 1
ATOM 2273 C C . PHE A 1 301 ? 22.374 -24.210 -36.668 1.00 96.62 301 PHE A C 1
ATOM 2275 O O . PHE A 1 301 ? 22.501 -24.530 -37.839 1.00 96.62 301 PHE A O 1
ATOM 2282 N N . ALA A 1 302 ? 23.406 -23.768 -35.948 1.00 95.19 302 ALA A N 1
ATOM 2283 C CA . ALA A 1 302 ? 24.763 -23.688 -36.490 1.00 95.19 302 ALA A CA 1
ATOM 2284 C C . ALA A 1 302 ? 25.479 -25.054 -36.570 1.00 95.19 302 ALA A C 1
ATOM 2286 O O . ALA A 1 302 ? 26.519 -25.157 -37.216 1.00 95.19 302 ALA A O 1
ATOM 2287 N N . GLN A 1 303 ? 24.964 -26.082 -35.886 1.00 93.56 303 GLN A N 1
ATOM 2288 C CA . GLN A 1 303 ? 25.537 -27.435 -35.867 1.00 93.56 303 GLN A CA 1
ATOM 2289 C C . GLN A 1 303 ? 24.961 -28.369 -36.944 1.00 93.56 303 GLN A C 1
ATOM 2291 O O . GLN A 1 303 ? 25.502 -29.460 -37.138 1.00 93.56 303 GLN A O 1
ATOM 2296 N N . HIS A 1 304 ? 23.887 -27.959 -37.619 1.00 83.00 304 HIS A N 1
ATOM 2297 C CA . HIS A 1 304 ? 23.187 -28.720 -38.654 1.00 83.00 304 HIS A CA 1
ATOM 2298 C C . HIS A 1 304 ? 23.357 -28.068 -40.025 1.00 83.00 304 HIS A C 1
ATOM 2300 O O . HIS A 1 304 ? 23.481 -28.838 -41.004 1.00 83.00 304 HIS A O 1
#

pLDDT: mean 77.9, std 23.28, range [32.88, 98.75]

Sequence (304 aa):
AAAQTRPCCRTQAQRGQHGRVSSRAASALAWSGPLSWRDQAPEAAPPPPSPSPSPTRELADGTNGSGSRPSSNGTATKQPPVPQPTQQRGEFAARLPASPETSADTVLTFAYGANMNFLTLVRREVRVLSRDPATVVDPELRLVFKHQGGYATLERADAAAAAQGGSGQDEPRFRPYDGLVHGVVYRLTRADFDKLVKKEGGYVVQPVQVQTYDGHVCTALAFVSNPLFKLPQEVSPTEQYLAKVREGAADNYLDPNYQAFLSGISTVTGAGLGAQYYNTPSKYMGYSFLLLVGLITVAFFAQH

Mean predicted aligned error: 15.77 Å

Solvent-accessible surface area (backbone atoms only — not comparable to full-atom values): 19432 Å² total; per-residue (Å²): 136,84,84,90,81,88,90,88,86,92,80,90,85,90,85,81,91,78,89,78,91,76,92,74,78,92,75,77,91,76,83,77,75,82,86,78,90,74,84,84,77,79,77,80,77,79,81,78,83,81,84,79,88,79,82,89,79,82,88,77,91,83,83,89,80,91,79,83,85,84,91,83,87,86,78,92,76,87,76,80,87,79,85,80,82,79,84,78,84,75,89,72,82,75,74,71,79,79,77,89,82,76,76,86,54,60,39,48,33,41,26,72,39,50,66,36,14,65,67,54,33,51,78,60,72,34,61,76,77,47,76,43,36,26,32,44,67,54,72,52,40,38,63,39,26,26,23,58,68,19,36,68,21,62,44,46,55,68,62,55,48,66,75,60,74,72,88,89,73,93,64,67,97,60,70,45,87,87,52,54,38,60,34,31,38,33,35,24,41,50,71,33,47,54,48,49,57,72,68,44,74,57,46,40,81,43,82,42,54,30,28,32,78,92,66,54,72,47,76,22,41,25,70,28,51,29,74,49,33,26,30,89,58,76,46,62,28,30,45,75,55,50,50,37,29,50,50,9,38,61,80,52,66,47,57,70,66,54,53,50,41,64,68,67,58,67,61,37,72,73,78,79,69,56,67,78,39,61,58,20,58,48,55,53,53,52,51,52,49,52,51,51,53,50,51,53,50,51,54,57,62,75,77,109

Nearest PDB structures (foldseek):
  2q53-assembly1_A  TM=7.849E-01  e=6.642E-10  Homo sapiens
  3cry-assembly1_B  TM=7.505E-01  e=6.270E-10  Homo sapiens
  2rbh-assembly1_B  TM=7.559E-01  e=7.037E-10  Homo sapiens
  3qbt-assembly2_D  TM=2.536E-01  e=6.658E-01  Homo sapiens
  3qbt-assembly4_H  TM=2.338E-01  e=8.887E-01  Homo sapiens

Foldseek 3Di:
DDDDDDDDDDDDDDDDDDDDDDDDDDDDDDPPDDPDPDDDDPDDDDDDDDDDDDDDDDDDDDDDDDDDDDDDDDDDDDDDDDDDDDPPPPPPPPPPPPPPPDPPFKAKAWDQFLVLFVVVLVVLVFDFPDKFKKWFPDLQWDWFQFFQQSTIFIDGLVRLCVLVPDDDDSDGPAAQPVSIRITMITIGGNVSVVSVVVVLPQWDWDWTWIATPVGDIDIHIYTGGDQQRTFSDTDQHAPVRLVSSLNSCVVNVHDVSRSVSSVPGDHDHSPPDDCSSVPGNNVVVVVVVVVVVVVVVVVVVVVD

InterPro domains:
  IPR013024 Gamma-glutamyl cyclotransferase-like [cd06661] (110-224)
  IPR017939 Gamma-glutamylcyclotransferase [PTHR12935] (72-267)
  IPR036568 Gamma-glutamyl cyclotransferase-like superfamily [SSF110857] (108-233)

Organism: NCBI:txid47790